Protein AF-0000000078686545 (afdb_homodimer)

Secondary structure (DSSP, 8-state):
--SEEEEEE--BTT--GGGHHHHHHHHHHSEEEEPTTS-EEETTTS--EEEEEE-GGGG-EEETTEEE-TTBPPHHHHHHHHHHHHHHHHHHHHTT---EEEPPTTS--EEEEEEES--------/--SEEEEEE--BTT--GGGHHHHHHHHHHSEEEEPTTS-EEETTTS--EEEEEE-GGGG-EEETTEEE-TTBPPHHHHHHHHHHHHHHHHHHHHTT---EEEPPTTS--EEEEEEES--------

Radius of gyration: 18.57 Å; Cα contacts (8 Å, |Δi|>4): 431; chains: 2; bounding box: 42×51×39 Å

Organism: Tetraodon nigroviridis (NCBI:txid99883)

Solvent-accessible surface area (backbone atoms only — not comparable to full-atom values): 14338 Å² total; per-residue (Å²): 131,94,59,67,47,79,42,77,44,61,60,40,61,86,68,57,77,81,51,44,62,56,52,52,52,50,62,36,50,31,40,76,39,70,44,96,88,66,48,65,27,16,40,67,76,47,64,31,34,34,36,41,33,67,25,71,42,56,43,36,41,80,54,90,45,38,70,42,57,81,51,37,37,53,72,66,58,38,45,52,50,50,51,51,45,52,51,54,48,46,58,47,22,74,76,72,37,28,51,71,45,66,57,62,75,96,50,85,39,74,44,80,43,77,38,84,21,76,84,55,68,68,84,84,133,131,93,58,68,46,78,41,77,44,60,59,41,62,85,70,57,77,80,52,44,62,56,52,51,51,49,61,37,49,31,38,76,40,70,44,96,85,66,47,64,27,16,41,68,75,48,67,30,35,35,36,40,32,67,25,68,43,56,42,36,39,80,54,90,46,38,69,43,57,80,52,36,36,53,72,68,60,38,45,52,52,50,52,52,45,53,52,54,48,45,58,48,21,74,76,72,37,28,53,70,46,70,57,61,73,97,50,86,37,75,45,80,43,78,38,87,18,78,84,52,67,69,84,84,132

Structure (mmCIF, N/CA/C/O backbone):
data_AF-0000000078686545-model_v1
#
loop_
_entity.id
_entity.type
_entity.pdbx_description
1 polymer 'D-aminoacyl-tRNA deacylase'
#
loop_
_atom_site.group_PDB
_atom_site.id
_atom_site.type_symbol
_atom_site.label_atom_id
_atom_site.label_alt_id
_atom_site.label_comp_id
_atom_site.label_asym_id
_atom_site.label_entity_id
_atom_site.label_seq_id
_atom_site.pdbx_PDB_ins_code
_atom_site.Cartn_x
_atom_site.Cartn_y
_atom_site.Cartn_z
_atom_site.occupancy
_atom_site.B_iso_or_equiv
_atom_site.auth_seq_id
_atom_site.auth_comp_id
_atom_site.auth_asym_id
_atom_site.auth_atom_id
_atom_site.pdbx_PDB_model_num
ATOM 1 N N . MET A 1 1 ? 2.516 2.662 19.734 1 49.62 1 MET A N 1
ATOM 2 C CA . MET A 1 1 ? 1.407 3.592 19.531 1 49.62 1 MET A CA 1
ATOM 3 C C . MET A 1 1 ? 0.067 2.873 19.656 1 49.62 1 MET A C 1
ATOM 5 O O . MET A 1 1 ? -0.057 1.712 19.266 1 49.62 1 MET A O 1
ATOM 9 N N . ASP A 1 2 ? -0.841 3.248 20.469 1 65.62 2 ASP A N 1
ATOM 10 C CA . ASP A 1 2 ? -2.102 2.537 20.672 1 65.62 2 ASP A CA 1
ATOM 11 C C . ASP A 1 2 ? -2.912 2.49 19.375 1 65.62 2 ASP A C 1
ATOM 13 O O . ASP A 1 2 ? -3.303 1.414 18.922 1 65.62 2 ASP A O 1
ATOM 17 N N . ARG A 1 3 ? -3.447 3.699 18.859 1 78.06 3 ARG A N 1
ATOM 18 C CA . ARG A 1 3 ? -4.211 3.785 17.625 1 78.06 3 ARG A CA 1
ATOM 19 C C . ARG A 1 3 ? -3.646 4.867 16.703 1 78.06 3 ARG A C 1
ATOM 21 O O . ARG A 1 3 ? -3.258 5.941 17.172 1 78.06 3 ARG A O 1
ATOM 28 N N . GLY A 1 4 ? -3.406 4.5 15.508 1 86.88 4 GLY A N 1
ATOM 29 C CA . GLY A 1 4 ? -2.896 5.535 14.625 1 86.88 4 GLY A CA 1
ATOM 30 C C . GLY A 1 4 ? -2.943 5.145 13.164 1 86.88 4 GLY A C 1
ATOM 31 O O . GLY A 1 4 ? -3.57 4.148 12.797 1 86.88 4 GLY A O 1
ATOM 32 N N . THR A 1 5 ? -2.521 6.043 12.352 1 89.38 5 THR A N 1
ATOM 33 C CA . THR A 1 5 ? -2.455 5.887 10.906 1 89.38 5 THR A CA 1
ATOM 34 C C . THR A 1 5 ? -1.011 5.973 10.414 1 89.38 5 THR A C 1
ATOM 36 O O . THR A 1 5 ? -0.25 6.836 10.859 1 89.38 5 THR A O 1
ATOM 39 N N . VAL A 1 6 ? -0.649 4.984 9.633 1 91.31 6 VAL A N 1
ATOM 40 C CA . VAL A 1 6 ? 0.651 5.047 8.977 1 91.31 6 VAL A CA 1
ATOM 41 C C . VAL A 1 6 ? 0.494 5.633 7.578 1 91.31 6 VAL A C 1
ATOM 43 O O . VAL A 1 6 ? -0.371 5.203 6.812 1 91.31 6 VAL A O 1
ATOM 46 N N . LEU A 1 7 ? 1.271 6.617 7.289 1 93.81 7 LEU A N 1
ATOM 47 C CA . LEU A 1 7 ? 1.313 7.254 5.977 1 93.81 7 LEU A CA 1
ATOM 48 C C . LEU A 1 7 ? 2.623 6.941 5.262 1 93.81 7 LEU A C 1
ATOM 50 O O . LEU A 1 7 ? 3.688 7.402 5.676 1 93.81 7 LEU A O 1
ATOM 54 N N . TYR A 1 8 ? 2.521 6.141 4.25 1 94.88 8 TYR A N 1
ATOM 55 C CA . TYR A 1 8 ? 3.645 5.957 3.336 1 94.88 8 TYR A CA 1
ATOM 56 C C . TYR A 1 8 ? 3.627 7.012 2.234 1 94.88 8 TYR A C 1
ATOM 58 O O . TYR A 1 8 ? 2.641 7.137 1.505 1 94.88 8 TYR A O 1
ATOM 66 N N . ILE A 1 9 ? 4.742 7.703 2.104 1 95.88 9 ILE A N 1
ATOM 67 C CA . ILE A 1 9 ? 4.727 8.82 1.168 1 95.88 9 ILE A CA 1
ATOM 68 C C . ILE A 1 9 ? 5.887 8.688 0.184 1 95.88 9 ILE A C 1
ATOM 70 O O . ILE A 1 9 ? 7 8.328 0.573 1 95.88 9 ILE A O 1
ATOM 74 N N . CYS A 1 10 ? 5.621 8.969 -1.052 1 96.56 10 CYS A N 1
ATOM 75 C CA . CYS A 1 10 ? 6.609 9.062 -2.121 1 96.56 10 CYS A CA 1
ATOM 76 C C . CYS A 1 10 ? 6.352 10.281 -2.996 1 96.56 10 CYS A C 1
ATOM 78 O O . CYS A 1 10 ? 5.234 10.484 -3.471 1 96.56 10 CYS A O 1
ATOM 80 N N . PHE A 1 11 ? 7.336 11.094 -3.184 1 97.69 11 PHE A N 1
ATOM 81 C CA . PHE A 1 11 ? 7.238 12.25 -4.074 1 97.69 11 PHE A CA 1
ATOM 82 C C . PHE A 1 11 ? 7.809 11.914 -5.449 1 97.69 11 PHE A C 1
ATOM 84 O O . PHE A 1 11 ? 8.797 11.188 -5.555 1 97.69 11 PHE A O 1
ATOM 91 N N . PHE A 1 12 ? 7.203 12.5 -6.445 1 97.75 12 PHE A N 1
ATOM 92 C CA . PHE A 1 12 ? 7.641 12.273 -7.82 1 97.75 12 PHE A CA 1
ATOM 93 C C . PHE A 1 12 ? 8.281 13.531 -8.391 1 97.75 12 PHE A C 1
ATOM 95 O O . PHE A 1 12 ? 8.117 14.625 -7.848 1 97.75 12 PHE A O 1
ATOM 102 N N . LYS A 1 13 ? 8.977 13.281 -9.461 1 97.31 13 LYS A N 1
ATOM 103 C CA . LYS A 1 13 ? 9.57 14.406 -10.18 1 97.31 13 LYS A CA 1
ATOM 104 C C . LYS A 1 13 ? 8.508 15.438 -10.547 1 97.31 13 LYS A C 1
ATOM 106 O O . LYS A 1 13 ? 7.414 15.086 -10.992 1 97.31 13 LYS A O 1
ATOM 111 N N . GLY A 1 14 ? 8.836 16.734 -10.281 1 95.81 14 GLY A N 1
ATOM 112 C CA . GLY A 1 14 ? 7.91 17.812 -10.578 1 95.81 14 GLY A CA 1
ATOM 113 C C . GLY A 1 14 ? 7.113 18.266 -9.367 1 95.81 14 GLY A C 1
ATOM 114 O O . GLY A 1 14 ? 6.496 19.328 -9.391 1 95.81 14 GLY A O 1
ATOM 115 N N . ALA A 1 15 ? 7.09 17.469 -8.336 1 96.06 15 ALA A N 1
ATOM 116 C CA . ALA A 1 15 ? 6.402 17.875 -7.117 1 96.06 15 ALA A CA 1
ATOM 117 C C . ALA A 1 15 ? 7.059 19.109 -6.504 1 96.06 15 ALA A C 1
ATOM 119 O O . ALA A 1 15 ? 8.289 19.219 -6.484 1 96.06 15 ALA A O 1
ATOM 120 N N . THR A 1 16 ? 6.254 20 -6.074 1 95 16 THR A N 1
ATOM 121 C CA . THR A 1 16 ? 6.703 21.203 -5.379 1 95 16 THR A CA 1
ATOM 122 C C . THR A 1 16 ? 5.957 21.375 -4.059 1 95 16 THR A C 1
ATOM 124 O O . THR A 1 16 ? 5.047 20.609 -3.75 1 95 16 THR A O 1
ATOM 127 N N . ASP A 1 17 ? 6.332 22.406 -3.395 1 94.81 17 ASP A N 1
ATOM 128 C CA . ASP A 1 17 ? 5.762 22.672 -2.076 1 94.81 17 ASP A CA 1
ATOM 129 C C . ASP A 1 17 ? 4.266 22.969 -2.176 1 94.81 17 ASP A C 1
ATOM 131 O O . ASP A 1 17 ? 3.535 22.828 -1.192 1 94.81 17 ASP A O 1
ATOM 135 N N . ASP A 1 18 ? 3.869 23.281 -3.307 1 95.12 18 ASP A N 1
ATOM 136 C CA . ASP A 1 18 ? 2.486 23.719 -3.479 1 95.12 18 ASP A CA 1
ATOM 137 C C . ASP A 1 18 ? 1.515 22.562 -3.264 1 95.12 18 ASP A C 1
ATOM 139 O O . ASP A 1 18 ? 0.324 22.781 -3.029 1 95.12 18 ASP A O 1
ATOM 143 N N . ILE A 1 19 ? 1.938 21.344 -3.254 1 95 19 ILE A N 1
ATOM 144 C CA . ILE A 1 19 ? 1.044 20.203 -3.137 1 95 19 ILE A CA 1
ATOM 145 C C . ILE A 1 19 ? 0.811 19.875 -1.664 1 95 19 ILE A C 1
ATOM 147 O O . ILE A 1 19 ? -0.133 19.156 -1.321 1 95 19 ILE A O 1
ATOM 151 N N . LEU A 1 20 ? 1.665 20.344 -0.801 1 96.69 20 LEU A N 1
ATOM 152 C CA . LEU A 1 20 ? 1.727 19.891 0.584 1 96.69 20 LEU A CA 1
ATOM 153 C C . LEU A 1 20 ? 0.46 20.281 1.34 1 96.69 20 LEU A C 1
ATOM 155 O O . LEU A 1 20 ? -0.116 19.453 2.057 1 96.69 20 LEU A O 1
ATOM 159 N N . PRO A 1 21 ? -0.018 21.547 1.166 1 94.5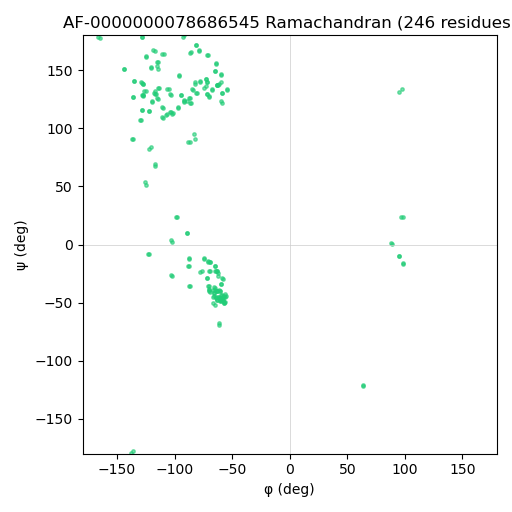 21 PRO A N 1
ATOM 160 C CA . PRO A 1 21 ? -1.243 21.906 1.888 1 94.5 21 PRO A CA 1
ATOM 161 C C . PRO A 1 21 ? -2.434 21.031 1.491 1 94.5 21 PRO A C 1
ATOM 163 O O . PRO A 1 21 ? -3.215 20.625 2.352 1 94.5 21 PRO A O 1
ATOM 166 N N . LYS A 1 22 ? -2.516 20.766 0.241 1 94.06 22 LYS A N 1
ATOM 167 C CA . LYS A 1 22 ? -3.6 19.906 -0.23 1 94.06 22 LYS A CA 1
ATOM 168 C C . LYS A 1 22 ? -3.475 18.5 0.343 1 94.06 22 LYS A C 1
ATOM 170 O O . LYS A 1 22 ? -4.465 17.906 0.771 1 94.06 22 LYS A O 1
ATOM 175 N N . MET A 1 23 ? -2.318 17.969 0.31 1 94.69 23 MET A N 1
ATOM 176 C CA . MET A 1 23 ? -2.068 16.641 0.883 1 94.69 23 MET A CA 1
ATOM 177 C C . MET A 1 23 ? -2.463 16.609 2.355 1 94.69 23 MET A C 1
ATOM 179 O O . MET A 1 23 ? -3.176 15.703 2.789 1 94.69 23 MET A O 1
ATOM 183 N N . ALA A 1 24 ? -1.978 17.578 3.076 1 92.38 24 ALA A N 1
ATOM 184 C CA . ALA A 1 24 ? -2.24 17.656 4.512 1 92.38 24 ALA A CA 1
ATOM 185 C C . ALA A 1 24 ? -3.736 17.766 4.789 1 92.38 24 ALA A C 1
ATOM 187 O O . ALA A 1 24 ? -4.266 17.047 5.648 1 92.38 24 ALA A O 1
ATOM 188 N N . SER A 1 25 ? -4.344 18.672 4.062 1 91.44 25 SER A N 1
ATOM 189 C CA . SER A 1 25 ? -5.773 18.891 4.254 1 91.44 25 SER A CA 1
ATOM 190 C C . SER A 1 25 ? -6.57 17.625 3.957 1 91.44 25 SER A C 1
ATOM 192 O O . SER A 1 25 ? -7.453 17.25 4.73 1 91.44 25 SER A O 1
ATOM 194 N N . THR A 1 26 ? -6.266 16.969 2.875 1 92 26 THR A N 1
ATOM 195 C CA . THR A 1 26 ? -6.965 15.75 2.49 1 92 26 THR A CA 1
ATOM 196 C C . THR A 1 26 ? -6.801 14.68 3.561 1 92 26 THR A C 1
ATOM 198 O O . THR A 1 26 ? -7.781 14.07 3.994 1 92 26 THR A O 1
ATOM 201 N N . LEU A 1 27 ? -5.664 14.461 4.023 1 89.19 27 LEU A N 1
ATOM 202 C CA . LEU A 1 27 ? -5.355 13.406 4.988 1 89.19 27 LEU A CA 1
ATOM 203 C C . LEU A 1 27 ? -6.031 13.68 6.328 1 89.19 27 LEU A C 1
ATOM 205 O O . LEU A 1 27 ? -6.461 12.75 7.016 1 89.19 27 LEU A O 1
ATOM 209 N N . LEU A 1 28 ? -6.109 14.922 6.703 1 88.19 28 LEU A N 1
ATOM 210 C CA . LEU A 1 28 ? -6.691 15.312 7.98 1 88.19 28 LEU A CA 1
ATOM 211 C C . LEU A 1 28 ? -8.203 15.141 7.965 1 88.19 28 LEU A C 1
ATOM 213 O O . LEU A 1 28 ? -8.812 14.828 8.992 1 88.19 28 LEU A O 1
ATOM 217 N N . ASN A 1 29 ? -8.766 15.273 6.777 1 90.75 29 ASN A N 1
ATOM 218 C CA . ASN A 1 29 ? -10.219 15.391 6.723 1 90.75 29 ASN A CA 1
ATOM 219 C C . ASN A 1 29 ? -10.867 14.086 6.27 1 90.75 29 ASN A C 1
ATOM 221 O O . ASN A 1 29 ? -12.047 13.852 6.547 1 90.75 29 ASN A O 1
ATOM 225 N N . LEU A 1 30 ? -10.203 13.32 5.566 1 92.75 30 LEU A N 1
ATOM 226 C CA . LEU A 1 30 ? -10.781 12.078 5.074 1 92.75 30 LEU A CA 1
ATOM 227 C C . LEU A 1 30 ? -11.148 11.156 6.227 1 92.75 30 LEU A C 1
ATOM 229 O O . LEU A 1 30 ? -10.383 11.016 7.188 1 92.75 30 LEU A O 1
ATOM 233 N N . ARG A 1 31 ? -12.25 10.555 6.156 1 91.62 31 ARG A N 1
ATOM 234 C CA . ARG A 1 31 ? -12.727 9.664 7.207 1 91.62 31 ARG A CA 1
ATOM 235 C C . ARG A 1 31 ? -12.227 8.242 6.984 1 91.62 31 ARG A C 1
ATOM 237 O O . ARG A 1 31 ? -12.93 7.414 6.398 1 91.62 31 ARG A O 1
ATOM 244 N N . LEU A 1 32 ? -11.055 8.008 7.523 1 90.06 32 LEU A N 1
ATOM 245 C CA . LEU A 1 32 ? -10.422 6.703 7.332 1 90.06 32 LEU A CA 1
ATOM 246 C C . LEU A 1 32 ? -10.125 6.039 8.672 1 90.06 32 LEU A C 1
ATOM 248 O O . LEU A 1 32 ? -9.734 4.871 8.719 1 90.06 32 LEU A O 1
ATOM 252 N N . CYS A 1 33 ? -10.305 6.742 9.734 1 86.38 33 CYS A N 1
ATOM 253 C CA . CYS A 1 33 ? -10.008 6.207 11.062 1 86.38 33 CYS A CA 1
ATOM 254 C C . CYS A 1 33 ? -11.242 5.559 11.68 1 86.38 33 CYS A C 1
ATOM 256 O O . CYS A 1 33 ? -12.289 6.191 11.789 1 86.38 33 CYS A O 1
ATOM 258 N N . GLU A 1 34 ? -11.039 4.32 12.039 1 82.62 34 GLU A N 1
ATOM 259 C CA . GLU A 1 34 ? -12.172 3.637 12.664 1 82.62 34 GLU A CA 1
ATOM 260 C C . GLU A 1 34 ? -12.211 3.896 14.164 1 82.62 34 GLU A C 1
ATOM 262 O O . GLU A 1 34 ? -11.25 3.598 14.875 1 82.62 34 GLU A O 1
ATOM 267 N N . ALA A 1 35 ? -13.344 4.453 14.594 1 80.19 35 ALA A N 1
ATOM 268 C CA . ALA A 1 35 ? -13.578 4.641 16.031 1 80.19 35 ALA A CA 1
ATOM 269 C C . ALA A 1 35 ? -14.016 3.336 16.688 1 80.19 35 ALA A C 1
ATOM 271 O O . ALA A 1 35 ? -14.258 2.338 16 1 80.19 35 ALA A O 1
ATOM 272 N N . ASP A 1 36 ? -14.008 3.283 17.984 1 79.56 36 ASP A N 1
ATOM 273 C CA . ASP A 1 36 ? -14.445 2.104 18.719 1 79.56 36 ASP A CA 1
ATOM 274 C C . ASP A 1 36 ? -15.891 1.743 18.375 1 79.56 36 ASP A C 1
ATOM 276 O O . ASP A 1 36 ? -16.266 0.572 18.438 1 79.56 36 ASP A O 1
ATOM 280 N N . SER A 1 37 ? -16.641 2.721 18.047 1 81.56 37 SER A N 1
ATOM 281 C CA . SER A 1 37 ? -18.047 2.518 17.688 1 81.56 37 SER A CA 1
ATOM 282 C C . SER A 1 37 ? -18.172 1.825 16.328 1 81.56 37 SER A C 1
ATOM 284 O O . SER A 1 37 ? -19.25 1.35 15.969 1 81.56 37 SER A O 1
ATOM 286 N N . GLY A 1 38 ? -17.062 1.791 15.562 1 78.94 38 GLY A N 1
ATOM 287 C CA . GLY A 1 38 ? -17.109 1.257 14.211 1 78.94 38 GLY A CA 1
ATOM 288 C C . GLY A 1 38 ? -17.312 2.326 13.156 1 78.94 38 GLY A C 1
ATOM 289 O O . GLY A 1 38 ? -17.141 2.066 11.961 1 78.94 38 GLY A O 1
ATOM 290 N N . LYS A 1 39 ? -17.609 3.51 13.695 1 86.88 39 LYS A N 1
ATOM 291 C CA . LYS A 1 39 ? -17.781 4.621 12.766 1 86.88 39 LYS A CA 1
ATOM 292 C C . LYS A 1 39 ? -16.438 5.152 12.281 1 86.88 39 LYS A C 1
ATOM 294 O O . LYS A 1 39 ? -15.484 5.246 13.055 1 86.88 39 LYS A O 1
ATOM 299 N N . LEU A 1 40 ? -16.469 5.473 10.977 1 89.38 40 LEU A N 1
ATOM 300 C CA . LEU A 1 40 ? -15.242 6.062 10.43 1 89.38 40 LEU A CA 1
ATOM 301 C C . LEU A 1 40 ? -15.172 7.551 10.742 1 89.38 40 LEU A C 1
ATOM 303 O O . LEU A 1 40 ? -16.172 8.266 10.617 1 89.38 40 LEU A O 1
ATOM 307 N N . SER A 1 41 ? -14.016 7.934 11.273 1 89.62 41 SER A N 1
ATOM 308 C CA . SER A 1 41 ? -13.734 9.328 11.586 1 89.62 41 SER A CA 1
ATOM 309 C C . SER A 1 41 ? -12.445 9.797 10.914 1 89.62 41 SER A C 1
ATOM 311 O O . SER A 1 41 ? -11.656 8.984 10.438 1 89.62 41 SER A O 1
ATOM 313 N N . SER A 1 42 ? -12.375 11.117 10.859 1 89.12 42 SER A N 1
ATOM 314 C CA . SER A 1 42 ? -11.133 11.688 10.344 1 89.12 42 SER A CA 1
ATOM 315 C C . SER A 1 42 ? -10.094 11.836 11.445 1 89.12 42 SER A C 1
ATOM 317 O O . SER A 1 42 ? -10.414 11.68 12.625 1 89.12 42 SER A O 1
ATOM 319 N N . LEU A 1 43 ? -8.922 12.047 10.984 1 87.12 43 LEU A N 1
ATOM 320 C CA . LEU A 1 43 ? -7.859 12.281 11.953 1 87.12 43 LEU A CA 1
ATOM 321 C C . LEU A 1 43 ? -8.141 13.531 12.773 1 87.12 43 LEU A C 1
ATOM 323 O O . LEU A 1 43 ? -7.676 13.648 13.914 1 87.12 43 LEU A O 1
ATOM 327 N N . LEU A 1 44 ? -8.867 14.445 12.227 1 83.88 44 LEU A N 1
ATOM 328 C CA . LEU A 1 44 ? -9.258 15.656 12.938 1 83.88 44 LEU A CA 1
ATOM 329 C C . LEU A 1 44 ? -10.266 15.336 14.039 1 83.88 44 LEU A C 1
ATOM 331 O O . LEU A 1 44 ? -10.25 15.969 15.094 1 83.88 44 LEU A O 1
ATOM 335 N N . GLU A 1 45 ? -11.133 14.422 13.836 1 84 45 GLU A N 1
ATOM 336 C CA . GLU A 1 45 ? -12.227 14.078 14.742 1 84 45 GLU A CA 1
ATOM 337 C C . GLU A 1 45 ? -11.781 13.062 15.789 1 84 45 GLU A C 1
ATOM 339 O O . GLU A 1 45 ? -12.344 13 16.875 1 84 45 GLU A O 1
ATOM 344 N N . LEU A 1 46 ? -10.984 12.188 15.484 1 78.06 46 LEU A N 1
ATOM 345 C CA . LEU A 1 46 ? -10.43 11.148 16.344 1 78.06 46 LEU A CA 1
ATOM 346 C C . LEU A 1 46 ? -8.906 11.219 16.375 1 78.06 46 LEU A C 1
ATOM 348 O O . LEU A 1 46 ? -8.234 10.5 15.633 1 78.06 46 LEU A O 1
ATOM 352 N N . PRO A 1 47 ? -8.555 12.133 17.234 1 69.06 47 PRO A N 1
ATOM 353 C CA . PRO A 1 47 ? -7.102 12.32 17.219 1 69.06 47 PRO A CA 1
ATOM 354 C C . PRO A 1 47 ? -6.34 11.047 17.578 1 69.06 47 PRO A C 1
ATOM 356 O O . PRO A 1 47 ? -6.773 10.297 18.453 1 69.06 47 PRO A O 1
ATOM 359 N N . GLY A 1 48 ? -5.5 10.648 16.734 1 78.12 48 GLY A N 1
ATOM 360 C CA . GLY A 1 48 ? -4.555 9.555 16.891 1 78.12 48 GLY A CA 1
ATOM 361 C C . GLY A 1 48 ? -3.164 9.891 16.391 1 78.12 48 GLY A C 1
ATOM 362 O O . GLY A 1 48 ? -2.865 11.055 16.094 1 78.12 48 GLY A O 1
ATOM 363 N N . SER A 1 49 ? -2.334 8.914 16.484 1 87.38 49 SER A N 1
ATOM 364 C CA . SER A 1 49 ? -0.965 9.133 16.031 1 87.38 49 SER A CA 1
ATOM 365 C C . SER A 1 49 ? -0.853 8.961 14.516 1 87.38 49 SER A C 1
ATOM 367 O O . SER A 1 49 ? -1.584 8.164 13.922 1 87.38 49 SER A O 1
ATOM 369 N N . LEU A 1 50 ? -0.123 9.828 13.984 1 90.81 50 LEU A N 1
ATOM 370 C CA . LEU A 1 50 ? 0.243 9.742 12.578 1 90.81 50 LEU A CA 1
ATOM 371 C C . LEU A 1 50 ? 1.724 9.414 12.414 1 90.81 50 LEU A C 1
ATOM 373 O O . LEU A 1 50 ? 2.582 10.125 12.945 1 90.81 50 LEU A O 1
ATOM 377 N N . LEU A 1 51 ? 1.95 8.312 11.828 1 91.69 51 LEU A N 1
ATOM 378 C CA . LEU A 1 51 ? 3.322 7.945 11.5 1 91.69 51 LEU A CA 1
ATOM 379 C C . LEU A 1 51 ? 3.602 8.156 10.016 1 91.69 51 LEU A C 1
ATOM 381 O O . LEU A 1 51 ? 2.998 7.492 9.164 1 91.69 51 LEU A O 1
ATOM 385 N N . ILE A 1 52 ? 4.473 9.086 9.711 1 93.81 52 ILE A N 1
ATOM 386 C CA . ILE A 1 52 ? 4.836 9.398 8.336 1 93.81 52 ILE A CA 1
ATOM 387 C C . ILE A 1 52 ? 6.125 8.664 7.965 1 93.81 52 ILE A C 1
ATOM 389 O O . ILE A 1 52 ? 7.18 8.922 8.547 1 93.81 52 ILE A O 1
ATOM 393 N N . VAL A 1 53 ? 6.043 7.824 7.027 1 93.62 53 VAL A N 1
ATOM 394 C CA . VAL A 1 53 ? 7.176 6.992 6.633 1 93.62 53 VAL A CA 1
ATOM 395 C C . VAL A 1 53 ? 7.504 7.223 5.16 1 93.62 53 VAL A C 1
ATOM 397 O O . VAL A 1 53 ? 6.703 6.891 4.281 1 93.62 53 VAL A O 1
ATOM 400 N N . PRO A 1 54 ? 8.695 7.785 4.863 1 94.12 54 PRO A N 1
ATOM 401 C CA . PRO A 1 54 ? 9.102 7.848 3.457 1 94.12 54 PRO A CA 1
ATOM 402 C C . PRO A 1 54 ? 9.188 6.469 2.807 1 94.12 54 PRO A C 1
ATOM 404 O O . PRO A 1 54 ? 9.773 5.547 3.379 1 94.12 54 PRO A O 1
ATOM 407 N N . GLN A 1 55 ? 8.57 6.379 1.667 1 93.69 55 GLN A N 1
ATOM 408 C CA . GLN A 1 55 ? 8.547 5.117 0.931 1 93.69 55 GLN A CA 1
ATOM 409 C C . GLN A 1 55 ? 8.797 5.344 -0.557 1 93.69 55 GLN A C 1
ATOM 411 O O . GLN A 1 55 ? 7.852 5.422 -1.347 1 93.69 55 GLN A O 1
ATOM 416 N N . ALA A 1 56 ? 10.023 5.289 -0.929 1 93.69 56 ALA A N 1
ATOM 417 C CA . ALA A 1 56 ? 10.43 5.586 -2.301 1 93.69 56 ALA A CA 1
ATOM 418 C C . ALA A 1 56 ? 9.953 4.5 -3.262 1 93.69 56 ALA A C 1
ATOM 420 O O . ALA A 1 56 ? 9.695 4.773 -4.438 1 93.69 56 ALA A O 1
ATOM 421 N N . THR A 1 57 ? 9.719 3.328 -2.713 1 93.81 57 THR A N 1
ATOM 422 C CA . THR A 1 57 ? 9.406 2.195 -3.578 1 93.81 57 THR A CA 1
ATOM 423 C C . THR A 1 57 ? 7.988 2.311 -4.125 1 93.81 57 THR A C 1
ATOM 425 O O . THR A 1 57 ? 7.621 1.6 -5.062 1 93.81 57 THR A O 1
ATOM 428 N N . LEU A 1 58 ? 7.148 3.205 -3.609 1 95.44 58 LEU A N 1
ATOM 429 C CA . LEU A 1 58 ? 5.816 3.453 -4.145 1 95.44 58 LEU A CA 1
ATOM 430 C C . LEU A 1 58 ? 5.895 3.986 -5.574 1 95.44 58 LEU A C 1
ATOM 432 O O . LEU A 1 58 ? 4.918 3.904 -6.324 1 95.44 58 LEU A O 1
ATOM 436 N N . GLY A 1 59 ? 7.02 4.57 -5.934 1 95.44 59 GLY A N 1
ATOM 437 C CA . GLY A 1 59 ? 7.215 5.07 -7.285 1 95.44 59 GLY A CA 1
ATOM 438 C C . GLY A 1 59 ? 7.797 4.035 -8.227 1 95.44 59 GLY A C 1
ATOM 439 O O . GLY A 1 59 ? 8.156 4.355 -9.367 1 95.44 59 GLY A O 1
ATOM 440 N N . GLY A 1 60 ? 7.875 2.844 -7.828 1 95.06 60 GLY A N 1
ATOM 441 C CA . GLY A 1 60 ? 8.516 1.794 -8.602 1 95.06 60 GLY A CA 1
ATOM 442 C C . GLY A 1 60 ? 7.711 1.362 -9.812 1 95.06 60 GLY A C 1
ATOM 443 O O . GLY A 1 60 ? 6.484 1.28 -9.742 1 95.06 60 GLY A O 1
ATOM 444 N N . GLU A 1 61 ? 8.453 1.081 -10.859 1 94.56 61 GLU A N 1
ATOM 445 C CA . GLU A 1 61 ? 7.879 0.528 -12.086 1 94.56 61 GLU A CA 1
ATOM 446 C C . GLU A 1 61 ? 8.617 -0.736 -12.516 1 94.56 61 GLU A C 1
ATOM 448 O O . GLU A 1 61 ? 9.844 -0.735 -12.641 1 94.56 61 GLU A O 1
ATOM 453 N N . ALA A 1 62 ? 7.82 -1.74 -12.734 1 93.06 62 ALA A N 1
ATOM 454 C CA . ALA A 1 62 ? 8.422 -2.994 -13.18 1 93.06 62 ALA A CA 1
ATOM 455 C C . ALA A 1 62 ? 8.945 -2.875 -14.609 1 93.06 62 ALA A C 1
ATOM 457 O O . ALA A 1 62 ? 8.234 -2.414 -15.5 1 93.06 62 ALA A O 1
ATOM 458 N N . ARG A 1 63 ? 10.156 -3.205 -14.828 1 91.88 63 ARG A N 1
ATOM 459 C CA . ARG A 1 63 ? 10.82 -3.354 -16.125 1 91.88 63 ARG A CA 1
ATOM 460 C C . ARG A 1 63 ? 11.539 -4.691 -16.219 1 91.88 63 ARG A C 1
ATOM 462 O O . ARG A 1 63 ? 12.625 -4.863 -15.648 1 91.88 63 ARG A O 1
ATOM 469 N N . GLY A 1 64 ? 10.867 -5.602 -17.094 1 91.06 64 GLY A N 1
ATOM 470 C CA . GLY A 1 64 ? 11.375 -6.961 -17.047 1 91.06 64 GLY A CA 1
ATOM 471 C C . GLY A 1 64 ? 11.195 -7.621 -15.688 1 91.06 64 GLY A C 1
ATOM 472 O O . GLY A 1 64 ? 10.078 -7.699 -15.172 1 91.06 64 GLY A O 1
ATOM 473 N N . ARG A 1 65 ? 12.336 -8.055 -15.07 1 92.5 65 ARG A N 1
ATOM 474 C CA . ARG A 1 65 ? 12.266 -8.727 -13.781 1 92.5 65 ARG A CA 1
ATOM 475 C C . ARG A 1 65 ? 12.664 -7.789 -12.648 1 92.5 65 ARG A C 1
ATOM 477 O O . ARG A 1 65 ? 12.703 -8.195 -11.484 1 92.5 65 ARG A O 1
ATOM 484 N N . ALA A 1 66 ? 12.938 -6.625 -13.023 1 93.38 66 ALA A N 1
ATOM 485 C CA . ALA A 1 66 ? 13.391 -5.656 -12.031 1 93.38 66 ALA A CA 1
ATOM 486 C C . ALA A 1 66 ? 12.414 -4.488 -11.922 1 93.38 66 ALA A C 1
ATOM 488 O O . ALA A 1 66 ? 11.492 -4.355 -12.734 1 93.38 66 ALA A O 1
ATOM 489 N N . VAL A 1 67 ? 12.625 -3.729 -10.859 1 93.62 67 VAL A N 1
ATOM 490 C CA . VAL A 1 67 ? 11.852 -2.508 -10.664 1 93.62 67 VAL A CA 1
ATOM 491 C C . VAL A 1 67 ? 12.766 -1.291 -10.773 1 93.62 67 VAL A C 1
ATOM 493 O O . VAL A 1 67 ? 13.883 -1.293 -10.242 1 93.62 67 VAL A O 1
ATOM 496 N N . GLN A 1 68 ? 12.234 -0.287 -11.539 1 95.62 68 GLN A N 1
ATOM 497 C CA . GLN A 1 68 ? 12.953 0.975 -11.664 1 95.62 68 GLN A CA 1
ATOM 498 C C . GLN A 1 68 ? 12.172 2.123 -11.039 1 95.62 68 GLN A C 1
ATOM 500 O O . GLN A 1 68 ? 10.945 2.051 -10.906 1 95.62 68 GLN A O 1
ATOM 505 N N . TYR A 1 69 ? 12.891 3.18 -10.664 1 95.5 69 TYR A N 1
ATOM 506 C CA . TYR A 1 69 ? 12.305 4.285 -9.914 1 95.5 69 TYR A CA 1
ATOM 507 C C . TYR A 1 69 ? 12.547 5.613 -10.617 1 95.5 69 TYR A C 1
ATOM 509 O O . TYR A 1 69 ? 12.906 6.605 -9.984 1 95.5 69 TYR A O 1
ATOM 517 N N . HIS A 1 70 ? 12.188 5.66 -11.812 1 95.62 70 HIS A N 1
ATOM 518 C CA . HIS A 1 70 ? 12.539 6.801 -12.656 1 95.62 70 HIS A CA 1
ATOM 519 C C . HIS A 1 70 ? 11.633 7.996 -12.359 1 95.62 70 HIS A C 1
ATOM 521 O O . HIS A 1 70 ? 11.992 9.141 -12.656 1 95.62 70 HIS A O 1
ATOM 527 N N . THR A 1 71 ? 10.539 7.797 -11.867 1 96 71 THR A N 1
ATOM 528 C CA . THR A 1 71 ? 9.602 8.891 -11.656 1 96 71 THR A CA 1
ATOM 529 C C . THR A 1 71 ? 9.836 9.555 -10.305 1 96 71 THR A C 1
ATOM 531 O O . THR A 1 71 ? 9.305 10.633 -10.039 1 96 71 THR A O 1
ATOM 534 N N . ASP A 1 72 ? 10.594 8.945 -9.516 1 96.75 72 ASP A N 1
ATOM 535 C CA . ASP A 1 72 ? 10.852 9.477 -8.18 1 96.75 72 ASP A CA 1
ATOM 536 C C . ASP A 1 72 ? 11.602 10.797 -8.242 1 96.75 72 ASP A C 1
ATOM 538 O O . ASP A 1 72 ? 12.453 10.992 -9.117 1 96.75 72 ASP A O 1
ATOM 542 N N . ILE A 1 73 ? 11.375 11.594 -7.34 1 97.19 73 ILE A N 1
ATOM 543 C CA . ILE A 1 73 ? 12.109 12.844 -7.168 1 97.19 73 ILE A CA 1
ATOM 544 C C . ILE A 1 73 ? 13.523 12.555 -6.688 1 97.19 73 ILE A C 1
ATOM 546 O O . ILE A 1 73 ? 13.828 11.438 -6.258 1 97.19 73 ILE A O 1
ATOM 550 N N . SER A 1 74 ? 14.398 13.578 -6.828 1 96.62 74 SER A N 1
ATOM 551 C CA . SER A 1 74 ? 15.758 13.406 -6.332 1 96.62 74 SER A CA 1
ATOM 552 C C . SER A 1 74 ? 15.773 13.227 -4.816 1 96.62 74 SER A C 1
ATOM 554 O O . SER A 1 74 ? 14.844 13.656 -4.125 1 96.62 74 SER A O 1
ATOM 556 N N . LYS A 1 75 ? 16.844 12.57 -4.328 1 94.62 75 LYS A N 1
ATOM 557 C CA . LYS A 1 75 ? 16.984 12.367 -2.889 1 94.62 75 LYS A CA 1
ATOM 558 C C . LYS A 1 75 ? 16.938 13.695 -2.137 1 94.62 75 LYS A C 1
ATOM 560 O O . LYS A 1 75 ? 16.266 13.805 -1.101 1 94.62 75 LYS A O 1
ATOM 565 N N . GLU A 1 76 ? 17.594 14.68 -2.66 1 96.12 76 GLU A N 1
ATOM 566 C CA . GLU A 1 76 ? 17.672 15.984 -2.018 1 96.12 76 GLU A CA 1
ATOM 567 C C . GLU A 1 76 ? 16.312 16.672 -1.981 1 96.12 76 GLU A C 1
ATOM 569 O O . GLU A 1 76 ? 15.859 17.094 -0.921 1 96.12 76 GLU A O 1
ATOM 574 N N . ASP A 1 77 ? 15.656 16.734 -3.131 1 97.06 77 ASP A N 1
ATOM 575 C CA . ASP A 1 77 ? 14.352 17.391 -3.207 1 97.06 77 ASP A CA 1
ATOM 576 C C . ASP A 1 77 ? 13.305 16.609 -2.41 1 97.06 77 ASP A C 1
ATOM 578 O O . ASP A 1 77 ? 12.422 17.203 -1.786 1 97.06 77 ASP A O 1
ATOM 582 N N . GLY A 1 78 ? 13.391 15.305 -2.488 1 96.56 78 GLY A N 1
ATOM 583 C CA . GLY A 1 78 ? 12.492 14.477 -1.704 1 96.56 78 GLY A CA 1
ATOM 584 C C . GLY A 1 78 ? 12.617 14.703 -0.21 1 96.56 78 GLY A C 1
ATOM 585 O O . GLY A 1 78 ? 11.617 14.789 0.498 1 96.56 78 GLY A O 1
ATOM 586 N N . LEU A 1 79 ? 13.844 14.734 0.23 1 96.44 79 LEU A N 1
ATOM 587 C CA . LEU A 1 79 ? 14.094 15.008 1.641 1 96.44 79 LEU A CA 1
ATOM 588 C C . LEU A 1 79 ? 13.516 16.375 2.035 1 96.44 79 LEU A C 1
ATOM 590 O O . LEU A 1 79 ? 12.891 16.5 3.09 1 96.44 79 LEU A O 1
ATOM 594 N N . ARG A 1 80 ? 13.781 17.359 1.204 1 97.31 80 ARG A N 1
ATOM 595 C CA . ARG A 1 80 ? 13.266 18.688 1.467 1 97.31 80 ARG A CA 1
ATOM 596 C C . ARG A 1 80 ? 11.75 18.672 1.588 1 97.31 80 ARG A C 1
ATOM 598 O O . ARG A 1 80 ? 11.188 19.219 2.541 1 97.31 80 ARG A O 1
ATOM 605 N N . LEU A 1 81 ? 11.062 18.062 0.645 1 97.62 81 LEU A N 1
ATOM 606 C CA . LEU A 1 81 ? 9.602 18.016 0.645 1 97.62 81 LEU A CA 1
ATOM 607 C C . LEU A 1 81 ? 9.086 17.203 1.824 1 97.62 81 LEU A C 1
ATOM 609 O O . LEU A 1 81 ? 8.086 17.578 2.451 1 97.62 81 LEU A O 1
ATOM 613 N N . HIS A 1 82 ? 9.719 16.109 2.086 1 97 82 HIS A N 1
ATOM 614 C CA . HIS A 1 82 ? 9.336 15.289 3.225 1 97 82 HIS A CA 1
ATOM 615 C C . HIS A 1 82 ? 9.43 16.062 4.531 1 97 82 HIS A C 1
ATOM 617 O O . HIS A 1 82 ? 8.5 16.047 5.34 1 97 82 HIS A O 1
ATOM 623 N N . SER A 1 83 ? 10.508 16.75 4.699 1 96.88 83 SER A N 1
ATOM 624 C CA . SER A 1 83 ? 10.711 17.547 5.898 1 96.88 83 SER A CA 1
ATOM 625 C C . SER A 1 83 ? 9.656 18.656 6.012 1 96.88 83 SER A C 1
ATOM 627 O O . SER A 1 83 ? 9.133 18.906 7.098 1 96.88 83 SER A O 1
ATOM 629 N N . ALA A 1 84 ? 9.445 19.312 4.887 1 97.25 84 ALA A N 1
ATOM 630 C CA . ALA A 1 84 ? 8.43 20.359 4.867 1 97.25 84 ALA A CA 1
ATOM 631 C C . ALA A 1 84 ? 7.059 19.812 5.238 1 97.25 84 ALA A C 1
ATOM 633 O O . ALA A 1 84 ? 6.309 20.453 5.984 1 97.25 84 ALA A O 1
ATOM 634 N N . PHE A 1 85 ? 6.723 18.688 4.715 1 96.81 85 PHE A N 1
ATOM 635 C CA . PHE A 1 85 ? 5.438 18.062 5.004 1 96.81 85 PHE A CA 1
ATOM 636 C C . PHE A 1 85 ? 5.332 17.703 6.477 1 96.81 85 PHE A C 1
ATOM 638 O O . PHE A 1 85 ? 4.312 17.953 7.117 1 96.81 85 PHE A O 1
ATOM 645 N N . VAL A 1 86 ? 6.352 17.062 7.035 1 95.06 86 VAL A N 1
ATOM 646 C CA . VAL A 1 86 ? 6.379 16.672 8.445 1 95.06 86 VAL A CA 1
ATOM 647 C C . VAL A 1 86 ? 6.215 17.922 9.32 1 95.06 86 VAL A C 1
ATOM 649 O O . VAL A 1 86 ? 5.422 17.922 10.266 1 95.06 86 VAL A O 1
ATOM 652 N N . SER A 1 87 ? 6.977 18.969 9.008 1 94.88 87 SER A N 1
ATOM 653 C CA . SER A 1 87 ? 6.891 20.219 9.766 1 94.88 87 SER A CA 1
ATOM 654 C C . SER A 1 87 ? 5.473 20.781 9.734 1 94.88 87 SER A C 1
ATOM 656 O O . SER A 1 87 ? 4.961 21.234 10.758 1 94.88 87 SER A O 1
ATOM 658 N N . LEU A 1 88 ? 4.914 20.766 8.555 1 93.19 88 LEU A N 1
ATOM 659 C CA . LEU A 1 88 ? 3.545 21.234 8.391 1 93.19 88 LEU A CA 1
ATOM 660 C C . LEU A 1 88 ? 2.59 20.469 9.289 1 93.19 88 LEU A C 1
ATOM 662 O O . LEU A 1 88 ? 1.75 21.062 9.969 1 93.19 88 LEU A O 1
ATOM 666 N N . ARG A 1 89 ? 2.736 19.172 9.344 1 91.06 89 ARG A N 1
ATOM 667 C CA . ARG A 1 89 ? 1.862 18.328 10.148 1 91.06 89 ARG A CA 1
ATOM 668 C C . ARG A 1 89 ? 2.117 18.531 11.641 1 91.06 89 ARG A C 1
ATOM 670 O O . ARG A 1 89 ? 1.186 18.484 12.445 1 91.06 89 ARG A O 1
ATOM 677 N N . GLU A 1 90 ? 3.301 18.672 12.023 1 90.69 90 GLU A N 1
ATOM 678 C CA . GLU A 1 90 ? 3.641 18.922 13.422 1 90.69 90 GLU A CA 1
ATOM 679 C C . GLU A 1 90 ? 3.033 20.234 13.922 1 90.69 90 GLU A C 1
ATOM 681 O O . GLU A 1 90 ? 2.572 20.312 15.062 1 90.69 90 GLU A O 1
ATOM 686 N N . GLN A 1 91 ? 3.047 21.203 13.109 1 88.25 91 GLN A N 1
ATOM 687 C CA . GLN A 1 91 ? 2.443 22.484 13.469 1 88.25 91 GLN A CA 1
ATOM 688 C C . GLN A 1 91 ? 0.941 22.328 13.695 1 88.25 91 GLN A C 1
ATOM 690 O O . GLN A 1 91 ? 0.392 22.922 14.633 1 88.25 91 GLN A O 1
ATOM 695 N N . GLU A 1 92 ? 0.362 21.547 12.875 1 82.88 92 GLU A N 1
ATOM 696 C CA . GLU A 1 92 ? -1.07 21.312 13.023 1 82.88 92 GLU A CA 1
ATOM 697 C C . GLU A 1 92 ? -1.366 20.5 14.281 1 82.88 92 GLU A C 1
ATOM 699 O O . GLU A 1 92 ? -2.381 20.719 14.945 1 82.88 92 GLU A O 1
ATOM 704 N N . ALA A 1 93 ? -0.54 19.5 14.555 1 81.62 93 ALA A N 1
ATOM 705 C CA . ALA A 1 93 ? -0.707 18.672 15.742 1 81.62 93 ALA A CA 1
ATOM 706 C C . ALA A 1 93 ? -0.637 19.516 17.016 1 81.62 93 ALA A C 1
ATOM 708 O O . ALA A 1 93 ? -1.354 19.25 17.984 1 81.62 93 ALA A O 1
ATOM 709 N N . ALA A 1 94 ? 0.147 20.516 17.016 1 77.25 94 ALA A N 1
ATOM 710 C CA . ALA A 1 94 ? 0.299 21.422 18.156 1 77.25 94 ALA A CA 1
ATOM 711 C C . ALA A 1 94 ? -0.995 22.172 18.438 1 77.25 94 ALA A C 1
ATOM 713 O O . ALA A 1 94 ? -1.24 22.594 19.562 1 77.25 94 ALA A O 1
ATOM 714 N N . LYS A 1 95 ? -1.866 22.312 17.484 1 78.62 95 LYS A N 1
ATOM 715 C CA . LYS A 1 95 ? -3.143 23.016 17.594 1 78.62 95 LYS A CA 1
ATOM 716 C C . LYS A 1 95 ? -4.289 22.031 17.828 1 78.62 95 LYS A C 1
ATOM 718 O O . LYS A 1 95 ? -5.402 22.25 17.344 1 78.62 95 LYS A O 1
ATOM 723 N N . ALA A 1 96 ? -3.844 20.797 18.422 1 71.19 96 ALA A N 1
ATOM 724 C CA . ALA A 1 96 ? -4.836 19.812 18.844 1 71.19 96 ALA A CA 1
ATOM 725 C C . ALA A 1 96 ? -5.039 18.75 17.766 1 71.19 96 ALA A C 1
ATOM 727 O O . ALA A 1 96 ? -6.117 18.156 17.656 1 71.19 96 ALA A O 1
ATOM 728 N N . GLY A 1 97 ? -4.113 18.594 17 1 73.38 97 GLY A N 1
ATOM 729 C CA . GLY A 1 97 ? -4.156 17.5 16.031 1 73.38 97 GLY A CA 1
ATOM 730 C C . GLY A 1 97 ? -3.51 16.234 16.531 1 73.38 97 GLY A C 1
ATOM 731 O O . GLY A 1 97 ? -3.158 16.125 17.703 1 73.38 97 GLY A O 1
ATOM 732 N N . PRO A 1 98 ? -3.531 15.219 15.68 1 78.5 98 PRO A N 1
ATOM 733 C CA . PRO A 1 98 ? -2.877 13.961 16.031 1 78.5 98 PRO A CA 1
ATOM 734 C C . PRO A 1 98 ? -1.383 14.125 16.297 1 78.5 98 PRO A C 1
ATOM 736 O O . PRO A 1 98 ? -0.744 15.008 15.719 1 78.5 98 PRO A O 1
ATOM 739 N N . THR A 1 99 ? -0.869 13.312 17.234 1 86.31 99 THR A N 1
ATOM 740 C CA . THR A 1 99 ? 0.579 13.242 17.406 1 86.31 99 THR A CA 1
ATOM 741 C C . THR A 1 99 ? 1.243 12.734 16.125 1 86.31 99 THR A C 1
ATOM 743 O O . THR A 1 99 ? 0.742 11.812 15.484 1 86.31 99 THR A O 1
ATOM 746 N N . VAL A 1 100 ? 2.391 13.391 15.781 1 89.88 100 VAL A N 1
ATOM 747 C CA . VAL A 1 100 ? 3.068 13.055 14.531 1 89.88 100 VAL A CA 1
ATOM 748 C C . VAL A 1 100 ? 4.43 12.438 14.836 1 89.88 100 VAL A C 1
ATOM 750 O O . VAL A 1 100 ? 5.184 12.953 15.664 1 89.88 100 VAL A O 1
ATOM 753 N N . ARG A 1 101 ? 4.621 11.328 14.312 1 90.5 101 ARG A N 1
ATOM 754 C CA . ARG A 1 101 ? 5.934 10.688 14.242 1 90.5 101 ARG A CA 1
ATOM 755 C C . ARG A 1 101 ? 6.34 10.43 12.797 1 90.5 101 ARG A C 1
ATOM 757 O O . ARG A 1 101 ? 5.488 10.328 11.914 1 90.5 101 ARG A O 1
ATOM 764 N N . HIS A 1 102 ? 7.621 10.414 12.609 1 92 102 HIS A N 1
ATOM 765 C CA . HIS A 1 102 ? 8.062 10.18 11.242 1 92 102 HIS A CA 1
ATOM 766 C C . HIS A 1 102 ? 9.336 9.352 11.203 1 92 102 HIS A C 1
ATOM 768 O O . HIS A 1 102 ? 10.109 9.344 12.172 1 92 102 HIS A O 1
ATOM 774 N N . GLY A 1 103 ? 9.484 8.609 10.133 1 87.25 103 GLY A N 1
ATOM 775 C CA . GLY A 1 103 ? 10.727 7.902 9.875 1 87.25 103 GLY A CA 1
ATOM 776 C C . GLY A 1 103 ? 11.797 8.781 9.258 1 87.25 103 GLY A C 1
ATOM 777 O O . GLY A 1 103 ? 11.539 9.938 8.914 1 87.25 103 GLY A O 1
ATOM 778 N N . SER A 1 104 ? 12.953 8.234 9.172 1 89.06 104 SER A N 1
ATOM 779 C CA . SER A 1 104 ? 14.062 8.945 8.555 1 89.06 104 SER A CA 1
ATOM 780 C C . SER A 1 104 ? 14.055 8.773 7.035 1 89.06 104 SER A C 1
ATOM 782 O O . SER A 1 104 ? 13.938 7.652 6.531 1 89.06 104 SER A O 1
ATOM 784 N N . TYR A 1 105 ? 14.234 9.906 6.344 1 92 105 TYR A N 1
ATOM 785 C CA . TYR A 1 105 ? 14.242 9.883 4.883 1 92 105 TYR A CA 1
ATOM 786 C C . TYR A 1 105 ? 15.508 9.227 4.355 1 92 105 TYR A C 1
ATOM 788 O O . TYR A 1 105 ? 16.609 9.57 4.785 1 92 105 TYR A O 1
ATOM 796 N N . GLY A 1 106 ? 15.328 8.234 3.42 1 85.19 106 GLY A N 1
ATOM 797 C CA . GLY A 1 106 ? 16.453 7.613 2.746 1 85.19 106 GLY A CA 1
ATOM 798 C C . GLY A 1 106 ? 17 6.41 3.492 1 85.19 106 GLY A C 1
ATOM 799 O O . GLY A 1 106 ? 17.969 5.789 3.049 1 85.19 106 GLY A O 1
ATOM 800 N N . ASN A 1 107 ? 16.391 6.098 4.625 1 81.44 107 ASN A N 1
ATOM 801 C CA . ASN A 1 107 ? 16.875 4.961 5.402 1 81.44 107 ASN A CA 1
ATOM 802 C C . ASN A 1 107 ? 15.844 3.84 5.465 1 81.44 107 ASN A C 1
ATOM 804 O O . ASN A 1 107 ? 14.641 4.094 5.391 1 81.44 107 ASN A O 1
ATOM 808 N N . ARG A 1 108 ? 16.438 2.652 5.594 1 78.81 108 ARG A N 1
ATOM 809 C CA . ARG A 1 108 ? 15.555 1.523 5.832 1 78.81 108 ARG A CA 1
ATOM 810 C C . ARG A 1 108 ? 14.898 1.621 7.203 1 78.81 108 ARG A C 1
ATOM 812 O O . ARG A 1 108 ? 15.555 1.967 8.188 1 78.81 108 ARG A O 1
ATOM 819 N N . GLN A 1 109 ? 13.562 1.396 7.211 1 81.31 109 GLN A N 1
ATOM 820 C CA . GLN A 1 109 ? 12.805 1.467 8.453 1 81.31 109 GLN A CA 1
ATOM 821 C C . GLN A 1 109 ? 12.133 0.133 8.773 1 81.31 109 GLN A C 1
ATOM 823 O O . GLN A 1 109 ? 11.484 -0.459 7.906 1 81.31 109 GLN A O 1
ATOM 828 N N . VAL A 1 110 ? 12.461 -0.384 9.984 1 81.12 110 VAL A N 1
ATOM 829 C CA . VAL A 1 110 ? 11.75 -1.577 10.43 1 81.12 110 VAL A CA 1
ATOM 830 C C . VAL A 1 110 ? 10.484 -1.173 11.188 1 81.12 110 VAL A C 1
ATOM 832 O O . VAL A 1 110 ? 10.547 -0.373 12.125 1 81.12 110 VAL A O 1
ATOM 835 N N . LEU A 1 111 ? 9.383 -1.687 10.68 1 85.12 111 LEU A N 1
ATOM 836 C CA . LEU A 1 111 ? 8.117 -1.361 11.32 1 85.12 111 LEU A CA 1
ATOM 837 C C . LEU A 1 111 ? 7.441 -2.617 11.867 1 85.12 111 LEU A C 1
ATOM 839 O O . LEU A 1 111 ? 7.457 -3.666 11.219 1 85.12 111 LEU A O 1
ATOM 843 N N . SER A 1 112 ? 7.047 -2.533 13.078 1 85.5 112 SER A N 1
ATOM 844 C CA . SER A 1 112 ? 6.152 -3.531 13.664 1 85.5 112 SER A CA 1
ATOM 845 C C . SER A 1 112 ? 4.719 -3.018 13.727 1 85.5 112 SER A C 1
ATOM 847 O O . SER A 1 112 ? 4.438 -2.027 14.406 1 85.5 112 SER A O 1
ATOM 849 N N . LEU A 1 113 ? 3.885 -3.67 12.945 1 83.56 113 LEU A N 1
ATOM 850 C CA . LEU A 1 113 ? 2.521 -3.168 12.82 1 83.56 113 LEU A CA 1
ATOM 851 C C . LEU A 1 113 ? 1.507 -4.262 13.133 1 83.56 113 LEU A C 1
ATOM 853 O O . LEU A 1 113 ? 1.682 -5.414 12.727 1 83.56 113 LEU A O 1
ATOM 857 N N . ASP A 1 114 ? 0.604 -3.812 13.953 1 83.62 114 ASP A N 1
ATOM 858 C CA . ASP A 1 114 ? -0.63 -4.582 14.07 1 83.62 114 ASP A CA 1
ATOM 859 C C . ASP A 1 114 ? -1.79 -3.875 13.375 1 83.62 114 ASP A C 1
ATOM 861 O O . ASP A 1 114 ? -2.227 -2.809 13.812 1 83.62 114 ASP A O 1
ATOM 865 N N . THR A 1 115 ? -2.232 -4.457 12.344 1 80.75 115 THR A N 1
ATOM 866 C CA . THR A 1 115 ? -3.254 -3.771 11.562 1 80.75 115 THR A CA 1
ATOM 867 C C . THR A 1 115 ? -4.629 -4.383 11.812 1 80.75 115 THR A C 1
ATOM 869 O O . THR A 1 115 ? -4.754 -5.598 11.984 1 80.75 115 THR A O 1
ATOM 872 N N . ASN A 1 116 ? -5.66 -3.564 12.133 1 72.5 116 ASN A N 1
ATOM 873 C CA . ASN A 1 116 ? -7.055 -3.996 12.141 1 72.5 116 ASN A CA 1
ATOM 874 C C . ASN A 1 116 ? -7.668 -3.949 10.75 1 72.5 116 ASN A C 1
ATOM 876 O O . ASN A 1 116 ? -8.273 -2.945 10.359 1 72.5 116 ASN A O 1
ATOM 880 N N . GLY A 1 117 ? -7.68 -5.137 9.961 1 67.44 117 GLY A N 1
ATOM 881 C CA . GLY A 1 117 ? -8.102 -5.16 8.57 1 67.44 117 GLY A CA 1
ATOM 882 C C . GLY A 1 117 ? -6.938 -5.09 7.598 1 67.44 117 GLY A C 1
ATOM 883 O O . GLY A 1 117 ? -5.828 -4.715 7.973 1 67.44 117 GLY A O 1
ATOM 884 N N . PRO A 1 118 ? -6.449 -5.477 6.688 1 67.94 118 PRO A N 1
ATOM 885 C CA . PRO A 1 118 ? -5.832 -4.219 6.266 1 67.94 118 PRO A CA 1
ATOM 886 C C . PRO A 1 118 ? -6.844 -3.219 5.715 1 67.94 118 PRO A C 1
ATOM 888 O O . PRO A 1 118 ? -7.863 -3.617 5.145 1 67.94 118 PRO A O 1
ATOM 891 N N . PHE A 1 119 ? -6.777 -1.939 6.059 1 86.31 119 PHE A N 1
ATOM 892 C CA . PHE A 1 119 ? -7.531 -0.763 5.645 1 86.31 119 PHE A CA 1
ATOM 893 C C . PHE A 1 119 ? -6.621 0.249 4.957 1 86.31 119 PHE A C 1
ATOM 895 O O . PHE A 1 119 ? -6.301 1.292 5.531 1 86.31 119 PHE A O 1
ATOM 902 N N . THR A 1 120 ? -6.094 -0.208 3.633 1 91.38 120 THR A N 1
ATOM 903 C CA . THR A 1 120 ? -5.094 0.586 2.932 1 91.38 120 THR A CA 1
ATOM 904 C C . THR A 1 120 ? -5.719 1.336 1.76 1 91.38 120 THR A C 1
ATOM 906 O O . THR A 1 120 ? -6.453 0.75 0.961 1 91.38 120 THR A O 1
ATOM 909 N N . HIS A 1 121 ? -5.422 2.605 1.614 1 95 121 HIS A N 1
ATOM 910 C CA . HIS A 1 121 ? -5.969 3.439 0.55 1 95 121 HIS A CA 1
ATOM 911 C C . HIS A 1 121 ? -4.863 4.176 -0.199 1 95 121 HIS A C 1
ATOM 913 O O . HIS A 1 121 ? -4.156 4.996 0.384 1 95 121 HIS A O 1
ATOM 919 N N . PRO A 1 122 ? -4.711 3.867 -1.475 1 94.88 122 PRO A N 1
ATOM 920 C CA . PRO A 1 122 ? -3.809 4.695 -2.279 1 94.88 122 PRO A CA 1
ATOM 921 C C . PRO A 1 122 ? -4.383 6.078 -2.572 1 94.88 122 PRO A C 1
ATOM 923 O O . PRO A 1 122 ? -5.594 6.219 -2.773 1 94.88 122 PRO A O 1
ATOM 926 N N . MET A 1 123 ? -3.561 7.102 -2.516 1 94.5 123 MET A N 1
ATOM 927 C CA . MET A 1 123 ? -3.947 8.469 -2.855 1 94.5 123 MET A CA 1
ATOM 928 C C . MET A 1 123 ? -2.889 9.133 -3.73 1 94.5 123 MET A C 1
ATOM 930 O O . MET A 1 123 ? -1.691 8.945 -3.516 1 94.5 123 MET A O 1
ATOM 934 N N . GLU A 1 124 ? -3.383 9.875 -4.672 1 92.81 124 GLU A N 1
ATOM 935 C CA . GLU A 1 124 ? -2.498 10.641 -5.547 1 92.81 124 GLU A CA 1
ATOM 936 C C . GLU A 1 124 ? -2.924 12.102 -5.617 1 92.81 124 GLU A C 1
ATOM 938 O O . GLU A 1 124 ? -4.117 12.406 -5.633 1 92.81 124 GLU A O 1
ATOM 943 N N . PHE A 1 125 ? -1.95 12.906 -5.617 1 92.62 125 PHE A N 1
ATOM 944 C CA . PHE A 1 125 ? -2.203 14.344 -5.695 1 92.62 125 PHE A CA 1
ATOM 945 C C . PHE A 1 125 ? -1.513 14.945 -6.914 1 92.62 125 PHE A C 1
ATOM 947 O O . PHE A 1 125 ? -0.493 14.43 -7.375 1 92.62 125 PHE A O 1
ATOM 954 N N . MET B 1 1 ? 5.348 -16.609 10.219 1 49.66 1 MET B N 1
ATOM 955 C CA . MET B 1 1 ? 6.098 -16.875 8.992 1 49.66 1 MET B CA 1
ATOM 956 C C . MET B 1 1 ? 7.473 -16.203 9.047 1 49.66 1 MET B C 1
ATOM 958 O O . MET B 1 1 ? 7.625 -15.125 9.609 1 49.66 1 MET B O 1
ATOM 962 N N . ASP B 1 2 ? 8.547 -16.875 8.867 1 65.94 2 ASP B N 1
ATOM 963 C CA . ASP B 1 2 ? 9.883 -16.297 8.984 1 65.94 2 ASP B CA 1
ATOM 964 C C . ASP B 1 2 ? 10.094 -15.188 7.965 1 65.94 2 ASP B C 1
ATOM 966 O O . ASP B 1 2 ? 10.406 -14.055 8.328 1 65.94 2 ASP B O 1
ATOM 970 N N . ARG B 1 3 ? 10.18 -15.539 6.59 1 78.19 3 ARG B N 1
ATOM 971 C CA . ARG B 1 3 ? 10.359 -14.562 5.52 1 78.19 3 ARG B CA 1
ATOM 972 C C . ARG B 1 3 ? 9.289 -14.734 4.445 1 78.19 3 ARG B C 1
ATOM 974 O O . ARG B 1 3 ? 8.938 -15.859 4.086 1 78.19 3 ARG B O 1
ATOM 981 N N . GLY B 1 4 ? 8.656 -13.68 4.133 1 86.69 4 GLY B N 1
ATOM 982 C CA . GLY B 1 4 ? 7.66 -13.82 3.086 1 86.69 4 GLY B CA 1
ATOM 983 C C . GLY B 1 4 ? 7.199 -12.492 2.516 1 86.69 4 GLY B C 1
ATOM 984 O O . GLY B 1 4 ? 7.797 -11.453 2.795 1 86.69 4 GLY B O 1
ATOM 985 N N . THR B 1 5 ? 6.348 -12.578 1.562 1 89.25 5 THR B N 1
ATOM 986 C CA . THR B 1 5 ? 5.75 -11.438 0.876 1 89.25 5 THR B CA 1
ATOM 987 C C . THR B 1 5 ? 4.242 -11.406 1.103 1 89.25 5 THR B C 1
ATOM 989 O O . THR B 1 5 ? 3.572 -12.438 1.022 1 89.25 5 THR B O 1
ATOM 992 N N . VAL B 1 6 ? 3.797 -10.242 1.517 1 91.38 6 VAL B N 1
ATOM 993 C CA . VAL B 1 6 ? 2.354 -10.039 1.607 1 91.38 6 VAL B CA 1
ATOM 994 C C . VAL B 1 6 ? 1.844 -9.383 0.326 1 91.38 6 VAL B C 1
ATOM 996 O O . VAL B 1 6 ? 2.402 -8.383 -0.133 1 91.38 6 VAL B O 1
ATOM 999 N N . LEU B 1 7 ? 0.843 -9.969 -0.245 1 93.75 7 LEU B N 1
ATOM 1000 C CA . LEU B 1 7 ? 0.178 -9.445 -1.435 1 93.75 7 LEU B CA 1
ATOM 1001 C C . LEU B 1 7 ? -1.226 -8.953 -1.101 1 93.75 7 LEU B C 1
ATOM 1003 O O . LEU B 1 7 ? -2.109 -9.75 -0.784 1 93.75 7 LEU B O 1
ATOM 1007 N N . TYR B 1 8 ? -1.391 -7.672 -1.143 1 95 8 TYR B N 1
ATOM 1008 C CA . TYR B 1 8 ? -2.729 -7.094 -1.093 1 95 8 TYR B CA 1
ATOM 1009 C C . TYR B 1 8 ? -3.332 -6.996 -2.488 1 95 8 TYR B C 1
ATOM 1011 O O . TYR B 1 8 ? -2.746 -6.379 -3.383 1 95 8 TYR B O 1
ATOM 1019 N N . ILE B 1 9 ? -4.523 -7.562 -2.627 1 95.94 9 ILE B N 1
ATOM 1020 C CA . ILE B 1 9 ? -5.078 -7.629 -3.975 1 95.94 9 ILE B CA 1
ATOM 1021 C C . ILE B 1 9 ? -6.488 -7.043 -3.98 1 95.94 9 ILE B C 1
ATOM 1023 O O . ILE B 1 9 ? -7.273 -7.289 -3.062 1 95.94 9 ILE B O 1
ATOM 1027 N N . CYS B 1 10 ? -6.777 -6.289 -4.984 1 96.62 10 CYS B N 1
ATOM 1028 C CA . CYS B 1 10 ? -8.109 -5.766 -5.273 1 96.62 10 CYS B CA 1
ATOM 1029 C C . CYS B 1 10 ? -8.438 -5.898 -6.758 1 96.62 10 CYS B C 1
ATOM 1031 O O . CYS B 1 10 ? -7.652 -5.484 -7.613 1 96.62 10 CYS B O 1
ATOM 1033 N N . PHE B 1 11 ? -9.547 -6.488 -7.07 1 97.75 11 PHE B N 1
ATOM 1034 C CA . PHE B 1 11 ? -10.016 -6.594 -8.445 1 97.75 11 PHE B CA 1
ATOM 1035 C C . PHE B 1 11 ? -11.008 -5.48 -8.766 1 97.75 11 PHE B C 1
ATOM 1037 O O . PHE B 1 11 ? -11.82 -5.102 -7.914 1 97.75 11 PHE B O 1
ATOM 1044 N N . PHE B 1 12 ? -10.953 -5.031 -9.977 1 97.75 12 PHE B N 1
ATOM 1045 C CA . PHE B 1 12 ? -11.844 -3.971 -10.422 1 97.75 12 PHE B CA 1
ATOM 1046 C C . PHE B 1 12 ? -12.883 -4.508 -11.406 1 97.75 12 PHE B C 1
ATOM 1048 O O . PHE B 1 12 ? -12.711 -5.602 -11.953 1 97.75 12 PHE B O 1
ATOM 1055 N N . LYS B 1 13 ? -13.883 -3.693 -11.562 1 97.38 13 LYS B N 1
ATOM 1056 C CA . LYS B 1 13 ? -14.898 -4.031 -12.547 1 97.38 13 LYS B CA 1
ATOM 1057 C C . LYS B 1 13 ? -14.281 -4.27 -13.922 1 97.38 13 LYS B C 1
ATOM 1059 O O . LYS B 1 13 ? -13.406 -3.516 -14.352 1 97.38 13 LYS B O 1
ATOM 1064 N N . GLY B 1 14 ? -14.711 -5.383 -14.562 1 95.81 14 GLY B N 1
ATOM 1065 C CA . GLY B 1 14 ? -14.195 -5.723 -15.875 1 95.81 14 GLY B CA 1
ATOM 1066 C C . GLY B 1 14 ? -13.086 -6.754 -15.828 1 95.81 14 GLY B C 1
ATOM 1067 O O . GLY B 1 14 ? -12.727 -7.336 -16.859 1 95.81 14 GLY B O 1
ATOM 1068 N N . ALA B 1 15 ? -12.508 -6.973 -14.68 1 96.06 15 ALA B N 1
ATOM 1069 C CA . ALA B 1 15 ? -11.484 -8 -14.555 1 96.06 15 ALA B CA 1
ATOM 1070 C C . ALA B 1 15 ? -12.055 -9.391 -14.836 1 96.06 15 ALA B C 1
ATOM 1072 O O . ALA B 1 15 ? -13.172 -9.703 -14.43 1 96.06 15 ALA B O 1
ATOM 1073 N N . THR B 1 16 ? -11.32 -10.156 -15.562 1 95.06 16 THR B N 1
ATOM 1074 C CA . THR B 1 16 ? -11.672 -11.539 -15.859 1 95.06 16 THR B CA 1
ATOM 1075 C C . THR B 1 16 ? -10.508 -12.469 -15.531 1 95.06 16 THR B C 1
ATOM 1077 O O . THR B 1 16 ? -9.422 -12.008 -15.156 1 95.06 16 THR B O 1
ATOM 1080 N N . ASP B 1 17 ? -10.773 -13.711 -15.75 1 94.94 17 ASP B N 1
ATOM 1081 C CA . ASP B 1 17 ? -9.789 -14.734 -15.414 1 94.94 17 ASP B CA 1
ATOM 1082 C C . ASP B 1 17 ? -8.531 -14.586 -16.266 1 94.94 17 ASP B C 1
ATOM 1084 O O . ASP B 1 17 ? -7.457 -15.07 -15.883 1 94.94 17 ASP B O 1
ATOM 1088 N N . ASP B 1 18 ? -8.672 -13.906 -17.297 1 95.19 18 ASP B N 1
ATOM 1089 C CA . ASP B 1 18 ? -7.566 -13.82 -18.25 1 95.19 18 ASP B CA 1
ATOM 1090 C C . ASP B 1 18 ? -6.398 -13.023 -17.672 1 95.19 18 ASP B C 1
ATOM 1092 O O . ASP B 1 18 ? -5.27 -13.125 -18.156 1 95.19 18 ASP B O 1
ATOM 1096 N N . ILE B 1 19 ? -6.562 -12.297 -16.625 1 95.06 19 ILE B N 1
ATOM 1097 C CA . ILE B 1 19 ? -5.508 -11.453 -16.062 1 95.06 19 ILE B CA 1
ATOM 1098 C C . ILE B 1 19 ? -4.66 -12.258 -15.086 1 95.06 19 ILE B C 1
ATOM 1100 O O . ILE B 1 19 ? -3.545 -11.859 -14.742 1 95.06 19 ILE B O 1
ATOM 1104 N N . LEU B 1 20 ? -5.172 -13.359 -14.617 1 96.69 20 LEU B N 1
ATOM 1105 C CA . LEU B 1 20 ? -4.602 -14.07 -13.477 1 96.69 20 LEU B CA 1
ATOM 1106 C C . LEU B 1 20 ? -3.232 -14.648 -13.82 1 96.69 20 LEU B C 1
ATOM 1108 O O . LEU B 1 20 ? -2.281 -14.508 -13.047 1 96.69 20 LEU B O 1
ATOM 1112 N N . PRO B 1 21 ? -3.1 -15.289 -15.031 1 94.5 21 PRO B N 1
ATOM 1113 C CA . PRO B 1 21 ? -1.776 -15.82 -15.359 1 94.5 21 PRO B CA 1
ATOM 1114 C C . PRO B 1 21 ? -0.701 -14.742 -15.422 1 94.5 21 PRO B C 1
ATOM 1116 O O . PRO B 1 21 ? 0.417 -14.945 -14.945 1 94.5 21 PRO B O 1
ATOM 1119 N N . LYS B 1 22 ? -1.064 -13.633 -15.977 1 94.06 22 LYS B N 1
ATOM 1120 C CA . LYS B 1 22 ? -0.117 -12.523 -16.047 1 94.06 22 LYS B CA 1
ATOM 1121 C C . LYS B 1 22 ? 0.25 -12.023 -14.656 1 94.06 22 LYS B C 1
ATOM 1123 O O . LYS B 1 22 ? 1.421 -11.758 -14.375 1 94.06 22 LYS B O 1
ATOM 1128 N N . MET B 1 23 ? -0.709 -11.859 -13.836 1 94.62 23 MET B N 1
ATOM 1129 C CA . MET B 1 23 ? -0.471 -11.438 -12.461 1 94.62 23 MET B CA 1
ATOM 1130 C C . MET B 1 23 ? 0.471 -12.406 -11.75 1 94.62 23 MET B C 1
ATOM 1132 O O . MET B 1 23 ? 1.448 -11.984 -11.125 1 94.62 23 MET B O 1
ATOM 1136 N N . ALA B 1 24 ? 0.143 -13.664 -11.844 1 92.31 24 ALA B N 1
ATOM 1137 C CA . ALA B 1 24 ? 0.932 -14.703 -11.188 1 92.31 24 ALA B CA 1
ATOM 1138 C C . ALA B 1 24 ? 2.373 -14.703 -11.695 1 92.31 24 ALA B C 1
ATOM 1140 O O . ALA B 1 24 ? 3.314 -14.742 -10.906 1 92.31 24 ALA B O 1
ATOM 1141 N N . SER B 1 25 ? 2.473 -14.672 -13 1 91.31 25 SER B N 1
ATOM 1142 C CA . SER B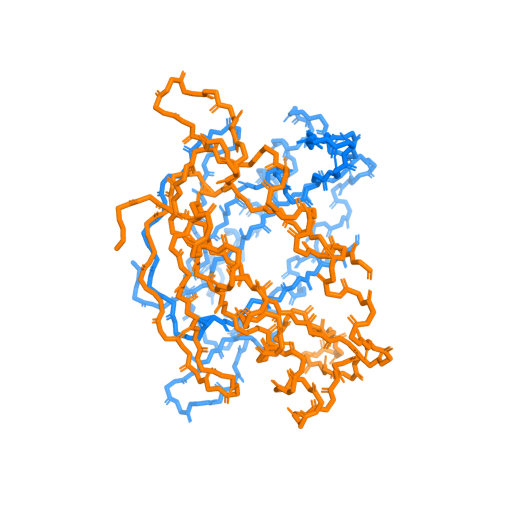 1 25 ? 3.797 -14.695 -13.617 1 91.31 25 SER B CA 1
ATOM 1143 C C . SER B 1 25 ? 4.625 -13.492 -13.18 1 91.31 25 SER B C 1
ATOM 1145 O O . SER B 1 25 ? 5.793 -13.641 -12.812 1 91.31 25 SER B O 1
ATOM 1147 N N . THR B 1 26 ? 4.043 -12.328 -13.211 1 92.06 26 THR B N 1
ATOM 1148 C CA . THR B 1 26 ? 4.742 -11.109 -12.82 1 92.06 26 THR B CA 1
ATOM 1149 C C . THR B 1 26 ? 5.207 -11.195 -11.367 1 92.06 26 THR B C 1
ATOM 1151 O O . THR B 1 26 ? 6.371 -10.93 -11.07 1 92.06 26 THR B O 1
ATOM 1154 N N . LEU B 1 27 ? 4.406 -11.578 -10.508 1 89.12 27 LEU B N 1
ATOM 1155 C CA . LEU B 1 27 ? 4.695 -11.633 -9.078 1 89.12 27 LEU B CA 1
ATOM 1156 C C . LEU B 1 27 ? 5.785 -12.656 -8.781 1 89.12 27 LEU B C 1
ATOM 1158 O O . LEU B 1 27 ? 6.613 -12.445 -7.887 1 89.12 27 LEU B O 1
ATOM 1162 N N . LEU B 1 28 ? 5.785 -13.742 -9.477 1 88 28 LEU B N 1
ATOM 1163 C CA . LEU B 1 28 ? 6.746 -14.82 -9.25 1 88 28 LEU B CA 1
ATOM 1164 C C . LEU B 1 28 ? 8.133 -14.422 -9.734 1 88 28 LEU B C 1
ATOM 1166 O O . LEU B 1 28 ? 9.141 -14.852 -9.172 1 88 28 LEU B O 1
ATOM 1170 N N . ASN B 1 29 ? 8.141 -13.57 -10.734 1 90.62 29 ASN B N 1
ATOM 1171 C CA . ASN B 1 29 ? 9.406 -13.344 -11.43 1 90.62 29 ASN B CA 1
ATOM 1172 C C . ASN B 1 29 ? 10.055 -12.031 -10.992 1 9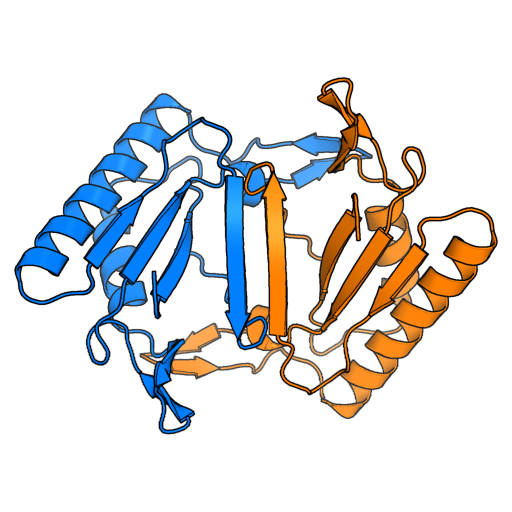0.62 29 ASN B C 1
ATOM 1174 O O . ASN B 1 29 ? 11.266 -11.859 -11.133 1 90.62 29 ASN B O 1
ATOM 1178 N N . LEU B 1 30 ? 9.312 -11.125 -10.578 1 92.56 30 LEU B N 1
ATOM 1179 C CA . LEU B 1 30 ? 9.867 -9.836 -10.18 1 92.56 30 LEU B CA 1
ATOM 1180 C C . LEU B 1 30 ? 10.82 -9.992 -9 1 92.56 30 LEU B C 1
ATOM 1182 O O . LEU B 1 30 ? 10.539 -10.742 -8.062 1 92.56 30 LEU B O 1
ATOM 1186 N N . ARG B 1 31 ? 11.898 -9.344 -9.047 1 91.5 31 ARG B N 1
ATOM 1187 C CA . ARG B 1 31 ? 12.906 -9.414 -7.988 1 91.5 31 ARG B CA 1
ATOM 1188 C C . ARG B 1 31 ? 12.617 -8.398 -6.887 1 91.5 31 ARG B C 1
ATOM 1190 O O . ARG B 1 31 ? 13.156 -7.293 -6.902 1 91.5 31 ARG B O 1
ATOM 1197 N N . LEU B 1 32 ? 11.82 -8.859 -5.949 1 89.88 32 LEU B N 1
ATOM 1198 C CA . LEU B 1 32 ? 11.406 -7.969 -4.867 1 89.88 32 LEU B CA 1
ATOM 1199 C C . LEU B 1 32 ? 11.789 -8.555 -3.512 1 89.88 32 LEU B C 1
ATOM 1201 O O . LEU B 1 32 ? 11.656 -7.879 -2.484 1 89.88 32 LEU B O 1
ATOM 1205 N N . CYS B 1 33 ? 12.25 -9.758 -3.484 1 86.06 33 CYS B N 1
ATOM 1206 C CA . CYS B 1 33 ? 12.602 -10.414 -2.229 1 86.06 33 CYS B CA 1
ATOM 1207 C C . CYS B 1 33 ? 14.07 -10.195 -1.893 1 86.06 33 CYS B C 1
ATOM 1209 O O . CYS B 1 33 ? 14.953 -10.516 -2.693 1 86.06 33 CYS B O 1
ATOM 1211 N N . GLU B 1 34 ? 14.25 -9.648 -0.719 1 82.31 34 GLU B N 1
ATOM 1212 C CA . GLU B 1 34 ? 15.633 -9.43 -0.315 1 82.31 34 GLU B CA 1
ATOM 1213 C C . GLU B 1 34 ? 16.219 -10.68 0.337 1 82.31 34 GLU B C 1
ATOM 1215 O O . GLU B 1 34 ? 15.695 -11.172 1.336 1 82.31 34 GLU B O 1
ATOM 1220 N N . ALA B 1 35 ? 17.312 -11.156 -0.268 1 80 35 ALA B N 1
ATOM 1221 C CA . ALA B 1 35 ? 18.062 -12.266 0.32 1 80 35 ALA B CA 1
ATOM 1222 C C . ALA B 1 35 ? 18.953 -11.781 1.463 1 80 35 ALA B C 1
ATOM 1224 O O . ALA B 1 35 ? 19.078 -10.578 1.696 1 80 35 ALA B O 1
ATOM 1225 N N . ASP B 1 36 ? 19.484 -12.68 2.252 1 79.12 36 ASP B N 1
ATOM 1226 C CA . ASP B 1 36 ? 20.375 -12.336 3.348 1 79.12 36 ASP B CA 1
ATOM 1227 C C . ASP B 1 36 ? 21.609 -11.586 2.832 1 79.12 36 ASP B C 1
ATOM 1229 O O . ASP B 1 36 ? 22.188 -10.766 3.549 1 79.12 36 ASP B O 1
ATOM 1233 N N . SER B 1 37 ? 21.984 -11.859 1.627 1 81.38 37 SER B N 1
ATOM 1234 C CA . SER B 1 37 ? 23.125 -11.219 1.009 1 81.38 37 SER B CA 1
ATOM 1235 C C . SER B 1 37 ? 22.844 -9.758 0.683 1 81.38 37 SER B C 1
ATOM 1237 O O . SER B 1 37 ? 23.75 -8.984 0.393 1 81.38 37 SER B O 1
ATOM 1239 N N . GLY B 1 38 ? 21.531 -9.391 0.717 1 78.81 38 GLY B N 1
ATOM 1240 C CA . GLY B 1 38 ? 21.141 -8.055 0.31 1 78.81 38 GLY B CA 1
ATOM 1241 C C . GLY B 1 38 ? 20.703 -7.973 -1.142 1 78.81 38 GLY B C 1
ATOM 1242 O O . GLY B 1 38 ? 20.125 -6.969 -1.571 1 78.81 38 GLY B O 1
ATOM 1243 N N . LYS B 1 39 ? 20.969 -9.102 -1.805 1 86.69 39 LYS B N 1
ATOM 1244 C CA . LYS B 1 39 ? 20.562 -9.141 -3.205 1 86.69 39 LYS B CA 1
ATOM 1245 C C . LYS B 1 39 ? 19.062 -9.398 -3.332 1 86.69 39 LYS B C 1
ATOM 1247 O O . LYS B 1 39 ? 18.484 -10.195 -2.582 1 86.69 39 LYS B O 1
ATOM 1252 N N . LEU B 1 40 ? 18.5 -8.656 -4.301 1 89.12 40 LEU B N 1
ATOM 1253 C CA . LEU B 1 40 ? 17.078 -8.883 -4.559 1 89.12 40 LEU B CA 1
ATOM 1254 C C . LEU B 1 40 ? 16.875 -10.117 -5.43 1 89.12 40 LEU B C 1
ATOM 1256 O O . LEU B 1 40 ? 17.594 -10.312 -6.418 1 89.12 40 LEU B O 1
ATOM 1260 N N . SER B 1 41 ? 15.969 -10.961 -4.93 1 89.38 41 SER B N 1
ATOM 1261 C CA . SER B 1 41 ? 15.594 -12.172 -5.656 1 89.38 41 SER B CA 1
ATOM 1262 C C . SER B 1 41 ? 14.086 -12.234 -5.867 1 89.38 41 SER B C 1
ATOM 1264 O O . SER B 1 41 ? 13.328 -11.484 -5.246 1 89.38 41 SER B O 1
ATOM 1266 N N . SER B 1 42 ? 13.758 -13.102 -6.82 1 88.88 42 SER B N 1
ATOM 1267 C CA . SER B 1 42 ? 12.336 -13.336 -7.043 1 88.88 42 SER B CA 1
ATOM 1268 C C . SER B 1 42 ? 11.797 -14.422 -6.117 1 88.88 42 SER B C 1
ATOM 1270 O O . SER B 1 42 ? 12.578 -15.109 -5.453 1 88.88 42 SER B O 1
ATOM 1272 N N . LEU B 1 43 ? 10.523 -14.43 -6.066 1 86.69 43 LEU B N 1
ATOM 1273 C CA . LEU B 1 43 ? 9.898 -15.469 -5.262 1 86.69 43 LEU B CA 1
ATOM 1274 C C . LEU B 1 43 ? 10.234 -16.859 -5.805 1 86.69 43 LEU B C 1
ATOM 1276 O O . LEU B 1 43 ? 10.211 -17.844 -5.062 1 86.69 43 LEU B O 1
ATOM 1280 N N . LEU B 1 44 ? 10.539 -16.938 -7.059 1 83.44 44 LEU B N 1
ATOM 1281 C CA . LEU B 1 44 ? 10.945 -18.203 -7.68 1 83.44 44 LEU B CA 1
ATOM 1282 C C . LEU B 1 44 ? 12.336 -18.609 -7.211 1 83.44 44 LEU B C 1
ATOM 1284 O O . LEU B 1 44 ? 12.625 -19.797 -7.062 1 83.44 44 LEU B O 1
ATOM 1288 N N . GLU B 1 45 ? 13.211 -17.688 -7 1 83.75 45 GLU B N 1
ATOM 1289 C CA . GLU B 1 45 ? 14.617 -17.922 -6.66 1 83.75 45 GLU B CA 1
ATOM 1290 C C . GLU B 1 45 ? 14.805 -18.062 -5.152 1 83.75 45 GLU B C 1
ATOM 1292 O O . GLU B 1 45 ? 15.758 -18.703 -4.699 1 83.75 45 GLU B O 1
ATOM 1297 N N . LEU B 1 46 ? 14.133 -17.391 -4.406 1 77.56 46 LEU B N 1
ATOM 1298 C CA . LEU B 1 46 ? 14.164 -17.406 -2.947 1 77.56 46 LEU B CA 1
ATOM 1299 C C . LEU B 1 46 ? 12.805 -17.781 -2.377 1 77.56 46 LEU B C 1
ATOM 1301 O O . LEU B 1 46 ? 12.008 -16.891 -2.025 1 77.56 46 LEU B O 1
ATOM 1305 N N . PRO B 1 47 ? 12.703 -19.062 -2.359 1 68.62 47 PRO B N 1
ATOM 1306 C CA . PRO B 1 47 ? 11.375 -19.5 -1.918 1 68.62 47 PRO B CA 1
ATOM 1307 C C . PRO B 1 47 ? 11.031 -19 -0.516 1 68.62 47 PRO B C 1
ATOM 1309 O O . PRO B 1 47 ? 11.891 -18.984 0.366 1 68.62 47 PRO B O 1
ATOM 1312 N N . GLY B 1 48 ? 10 -18.297 -0.41 1 77.69 48 GLY B N 1
ATOM 1313 C CA . GLY B 1 48 ? 9.375 -17.844 0.82 1 77.69 48 GLY B CA 1
ATOM 1314 C C . GLY B 1 48 ? 7.859 -17.953 0.801 1 77.69 48 GLY B C 1
ATOM 1315 O O . GLY B 1 48 ? 7.289 -18.562 -0.106 1 77.69 48 GLY B O 1
ATOM 1316 N N . SER B 1 49 ? 7.293 -17.531 1.905 1 87.19 49 SER B N 1
ATOM 1317 C CA . SER B 1 49 ? 5.836 -17.594 2.008 1 87.19 49 SER B CA 1
ATOM 1318 C C . SER B 1 49 ? 5.172 -16.406 1.323 1 87.19 49 SER B C 1
ATOM 1320 O O . SER B 1 49 ? 5.75 -15.32 1.264 1 87.19 49 SER B O 1
ATOM 1322 N N . LEU B 1 50 ? 4.133 -16.734 0.7 1 90.62 50 LEU B N 1
ATOM 1323 C CA . LEU B 1 50 ? 3.268 -15.719 0.108 1 90.62 50 LEU B CA 1
ATOM 1324 C C . LEU B 1 50 ? 1.933 -15.641 0.843 1 90.62 50 LEU B C 1
ATOM 1326 O O . LEU B 1 50 ? 1.24 -16.656 0.981 1 90.62 50 LEU B O 1
ATOM 1330 N N . LEU B 1 51 ? 1.704 -14.523 1.373 1 91.62 51 LEU B N 1
ATOM 1331 C CA . LEU B 1 51 ? 0.405 -14.281 1.993 1 91.62 51 LEU B CA 1
ATOM 1332 C C . LEU B 1 51 ? -0.463 -13.398 1.107 1 91.62 51 LEU B C 1
ATOM 1334 O O . LEU B 1 51 ? -0.132 -12.234 0.872 1 91.62 51 LEU B O 1
ATOM 1338 N N . ILE B 1 52 ? -1.545 -13.953 0.596 1 93.81 52 ILE B N 1
ATOM 1339 C CA . ILE B 1 52 ? -2.471 -13.227 -0.268 1 93.81 52 ILE B CA 1
ATOM 1340 C C . ILE B 1 52 ? -3.645 -12.703 0.556 1 93.81 52 ILE B C 1
ATOM 1342 O O . ILE B 1 52 ? -4.414 -13.484 1.119 1 93.81 52 ILE B O 1
ATOM 1346 N N . VAL B 1 53 ? -3.787 -11.453 0.591 1 93.75 53 VAL B N 1
ATOM 1347 C CA . VAL B 1 53 ? -4.812 -10.82 1.413 1 93.75 53 VAL B CA 1
ATOM 1348 C C . VAL B 1 53 ? -5.727 -9.969 0.534 1 93.75 53 VAL B C 1
ATOM 1350 O O . VAL B 1 53 ? -5.285 -8.969 -0.046 1 93.75 53 VAL B O 1
ATOM 1353 N N . PRO B 1 54 ? -7.02 -10.344 0.423 1 94.31 54 PRO B N 1
ATOM 1354 C CA . PRO B 1 54 ? -7.945 -9.438 -0.263 1 94.31 54 PRO B CA 1
ATOM 1355 C C . PRO B 1 54 ? -8.031 -8.062 0.398 1 94.31 54 PRO B C 1
ATOM 1357 O O . PRO B 1 54 ? -8.172 -7.973 1.62 1 94.31 54 PRO B O 1
ATOM 1360 N N . GLN B 1 55 ? -7.895 -7.07 -0.416 1 93.88 55 GLN B N 1
ATOM 1361 C CA . GLN B 1 55 ? -7.93 -5.691 0.063 1 93.88 55 GLN B CA 1
ATOM 1362 C C . GLN B 1 55 ? -8.781 -4.816 -0.847 1 93.88 55 GLN B C 1
ATOM 1364 O O . GLN B 1 55 ? -8.258 -4.129 -1.727 1 93.88 55 GLN B O 1
ATOM 1369 N N . ALA B 1 56 ? -10.016 -4.73 -0.536 1 93.81 56 ALA B N 1
ATOM 1370 C CA . ALA B 1 56 ? -10.977 -4.012 -1.368 1 93.81 56 ALA B CA 1
ATOM 1371 C C . ALA B 1 56 ? -10.734 -2.506 -1.316 1 93.81 56 ALA B C 1
ATOM 1373 O O . ALA B 1 56 ? -11.008 -1.792 -2.283 1 93.81 56 ALA B O 1
ATOM 1374 N N . THR B 1 57 ? -10.086 -2.084 -0.254 1 94 57 THR B N 1
ATOM 1375 C CA . THR B 1 57 ? -9.945 -0.646 -0.049 1 94 57 THR B CA 1
ATOM 1376 C C . THR B 1 57 ? -8.906 -0.066 -1.002 1 94 57 THR B C 1
ATOM 1378 O O . THR B 1 57 ? -8.812 1.152 -1.165 1 94 57 THR B O 1
ATOM 1381 N N . LEU B 1 58 ? -8.109 -0.878 -1.693 1 95.56 58 LEU B N 1
ATOM 1382 C CA . LEU B 1 58 ? -7.164 -0.413 -2.705 1 95.56 58 LEU B CA 1
ATOM 1383 C C . LEU B 1 58 ? -7.898 0.248 -3.867 1 95.56 58 LEU B C 1
ATOM 1385 O O . LEU B 1 58 ? -7.305 1.024 -4.621 1 95.56 58 LEU B O 1
ATOM 1389 N N . GLY B 1 59 ? -9.164 -0.084 -4.039 1 95.5 59 GLY B N 1
ATOM 1390 C CA . GLY B 1 59 ? -9.961 0.524 -5.094 1 95.5 59 GLY B CA 1
ATOM 1391 C C . GLY B 1 59 ? -10.664 1.792 -4.652 1 95.5 59 GLY B C 1
ATOM 1392 O O . GLY B 1 59 ? -11.492 2.338 -5.387 1 95.5 59 GLY B O 1
ATOM 1393 N N . GLY B 1 60 ? -10.359 2.285 -3.539 1 95.12 60 GLY B N 1
ATOM 1394 C CA . GLY B 1 60 ? -11.047 3.43 -2.963 1 95.12 60 GLY B CA 1
ATOM 1395 C C . GLY B 1 60 ? -10.711 4.738 -3.658 1 95.12 60 GLY B C 1
ATOM 1396 O O . GLY B 1 60 ? -9.562 4.969 -4.043 1 95.12 60 GLY B O 1
ATOM 1397 N N . GLU B 1 61 ? -11.742 5.543 -3.762 1 94.56 61 GLU B N 1
ATOM 1398 C CA . GLU B 1 61 ? -11.602 6.898 -4.289 1 94.56 61 GLU B CA 1
ATOM 1399 C C . GLU B 1 61 ? -12.203 7.926 -3.33 1 94.56 61 GLU B C 1
ATOM 1401 O O . GLU B 1 61 ? -13.359 7.801 -2.918 1 94.56 61 GLU B O 1
ATOM 1406 N N . ALA B 1 62 ? -11.375 8.891 -3.039 1 93 62 ALA B N 1
ATOM 1407 C CA . ALA B 1 62 ? -11.867 9.938 -2.146 1 93 62 ALA B CA 1
ATOM 1408 C C . ALA B 1 62 ? -12.914 10.805 -2.838 1 93 62 ALA B C 1
ATOM 1410 O O . ALA B 1 62 ? -12.703 11.273 -3.959 1 93 62 ALA B O 1
ATOM 1411 N N . ARG B 1 63 ? -14.039 10.969 -2.244 1 91.88 63 ARG B N 1
ATOM 1412 C CA . ARG B 1 63 ? -15.117 11.883 -2.613 1 91.88 63 ARG B CA 1
ATOM 1413 C C . ARG B 1 63 ? -15.562 12.711 -1.415 1 91.88 63 ARG B C 1
ATOM 1415 O O . ARG B 1 63 ? -16.281 12.219 -0.543 1 91.88 63 ARG B O 1
ATOM 1422 N N . GLY B 1 64 ? -15.125 14.07 -1.529 1 90.94 64 GLY B N 1
ATOM 1423 C CA . GLY B 1 64 ? -15.328 14.852 -0.321 1 90.94 64 GLY B CA 1
ATOM 1424 C C . GLY B 1 64 ? -14.523 14.344 0.859 1 90.94 64 GLY B C 1
ATOM 1425 O O . GLY B 1 64 ? -13.297 14.227 0.779 1 90.94 64 GLY B O 1
ATOM 1426 N N . ARG B 1 65 ? -15.242 13.977 1.964 1 92.31 65 ARG B N 1
ATOM 1427 C CA . ARG B 1 65 ? -14.547 13.5 3.16 1 92.31 65 ARG B CA 1
ATOM 1428 C C . ARG B 1 65 ? -14.641 11.984 3.281 1 92.31 65 ARG B C 1
ATOM 1430 O O . ARG B 1 65 ? -14.148 11.398 4.25 1 92.31 65 ARG B O 1
ATOM 1437 N N . ALA B 1 66 ? -15.219 11.445 2.32 1 93.31 66 ALA B N 1
ATOM 1438 C CA . ALA B 1 66 ? -15.414 10 2.361 1 93.31 66 ALA B CA 1
ATOM 1439 C C . ALA B 1 66 ? -14.695 9.312 1.2 1 93.31 66 ALA B C 1
ATOM 1441 O O . ALA B 1 66 ? -14.211 9.984 0.285 1 93.31 66 ALA B O 1
ATOM 1442 N N . VAL B 1 67 ? -14.625 7.996 1.335 1 93.62 67 VAL B N 1
ATOM 1443 C CA . VAL B 1 67 ? -14.07 7.18 0.262 1 93.62 67 VAL B CA 1
ATOM 1444 C C . VAL B 1 67 ? -15.156 6.281 -0.322 1 93.62 67 VAL B C 1
ATOM 1446 O O . VAL B 1 67 ? -15.953 5.699 0.419 1 93.62 67 VAL B O 1
ATOM 1449 N N . GLN B 1 68 ? -15.156 6.27 -1.682 1 95.62 68 GLN B N 1
ATOM 1450 C CA . GLN B 1 68 ? -16.078 5.391 -2.383 1 95.62 68 GLN B CA 1
ATOM 1451 C C . GLN B 1 68 ? -15.336 4.309 -3.158 1 95.62 68 GLN B C 1
ATOM 1453 O O . GLN B 1 68 ? -14.172 4.484 -3.514 1 95.62 68 GLN B O 1
ATOM 1458 N N . TYR B 1 69 ? -16.031 3.201 -3.428 1 95.56 69 TYR B N 1
ATOM 1459 C CA . TYR B 1 69 ? -15.414 2.027 -4.027 1 95.56 69 TYR B CA 1
ATOM 1460 C C . TYR B 1 69 ? -16.141 1.606 -5.297 1 95.56 69 TYR B C 1
ATOM 1462 O O . TYR B 1 69 ? -16.391 0.417 -5.512 1 95.56 69 TYR B O 1
ATOM 1470 N N . HIS B 1 70 ? -16.312 2.518 -6.137 1 95.56 70 HIS B N 1
ATOM 1471 C CA . HIS B 1 70 ? -17.156 2.301 -7.305 1 95.56 70 HIS B CA 1
ATOM 1472 C C . HIS B 1 70 ? -16.438 1.457 -8.352 1 95.56 70 HIS B C 1
ATOM 1474 O O . HIS B 1 70 ? -17.078 0.841 -9.203 1 95.56 70 HIS B O 1
ATOM 1480 N N . THR B 1 71 ? -15.234 1.414 -8.367 1 96 71 THR B N 1
ATOM 1481 C CA . THR B 1 71 ? -14.5 0.702 -9.406 1 96 71 THR B CA 1
ATOM 1482 C C . THR B 1 71 ? -14.305 -0.763 -9.023 1 96 71 THR B C 1
ATOM 1484 O O . THR B 1 71 ? -13.922 -1.582 -9.859 1 96 71 THR B O 1
ATOM 1487 N N . ASP B 1 72 ? -14.57 -1.062 -7.832 1 96.75 72 ASP B N 1
ATOM 1488 C CA . ASP B 1 72 ? -14.375 -2.426 -7.355 1 96.75 72 ASP B CA 1
ATOM 1489 C C . ASP B 1 72 ? -15.32 -3.398 -8.055 1 96.75 72 ASP B C 1
ATOM 1491 O O . ASP B 1 72 ? -16.453 -3.047 -8.359 1 96.75 72 ASP B O 1
ATOM 1495 N N . ILE B 1 73 ? -14.906 -4.535 -8.195 1 97.25 73 ILE B N 1
ATOM 1496 C CA . ILE B 1 73 ? -15.727 -5.625 -8.719 1 97.25 73 ILE B CA 1
ATOM 1497 C C . ILE B 1 73 ? -16.766 -6.035 -7.676 1 97.25 73 ILE B C 1
ATOM 1499 O O . ILE B 1 73 ? -16.656 -5.66 -6.508 1 97.25 73 ILE B O 1
ATOM 1503 N N . SER B 1 74 ? -17.797 -6.77 -8.148 1 96.69 74 SER B N 1
ATOM 1504 C CA . SER B 1 74 ? -18.797 -7.254 -7.207 1 96.69 74 SER B CA 1
ATOM 1505 C C . SER B 1 74 ? -18.188 -8.242 -6.211 1 96.69 74 SER B C 1
ATOM 1507 O O . SER B 1 74 ? -17.156 -8.859 -6.496 1 96.69 74 SER B O 1
ATOM 1509 N N . LYS B 1 75 ? -18.828 -8.359 -5.047 1 94.75 75 LYS B N 1
ATOM 1510 C CA . LYS B 1 75 ? -18.359 -9.289 -4.023 1 94.75 75 LYS B CA 1
ATOM 1511 C C . LYS B 1 75 ? -18.25 -10.711 -4.578 1 94.75 75 LYS B C 1
ATOM 1513 O O . LYS B 1 75 ? -17.281 -11.414 -4.328 1 94.75 75 LYS B O 1
ATOM 1518 N N . GLU B 1 76 ? -19.25 -11.102 -5.316 1 96.19 76 GLU B N 1
ATOM 1519 C CA . GLU B 1 76 ? -19.297 -12.453 -5.863 1 96.19 76 GLU B CA 1
ATOM 1520 C C . GLU B 1 76 ? -18.172 -12.688 -6.871 1 96.19 76 GLU B C 1
ATOM 1522 O O . GLU B 1 76 ? -17.438 -13.656 -6.762 1 96.19 76 GLU B O 1
ATOM 1527 N N . ASP B 1 77 ? -18.062 -11.789 -7.844 1 97.12 77 ASP B N 1
ATOM 1528 C CA . ASP B 1 77 ? -17.031 -11.93 -8.867 1 97.12 77 ASP B CA 1
ATOM 1529 C C . ASP B 1 77 ? -15.633 -11.797 -8.266 1 97.12 77 ASP B C 1
ATOM 1531 O O . ASP B 1 77 ? -14.703 -12.484 -8.688 1 97.12 77 ASP B O 1
ATOM 1535 N N . GLY B 1 78 ? -15.5 -10.891 -7.34 1 96.56 78 GLY B N 1
ATOM 1536 C CA . GLY B 1 78 ? -14.234 -10.734 -6.645 1 96.56 78 GLY B CA 1
ATOM 1537 C C . GLY B 1 78 ? -13.797 -11.992 -5.906 1 96.56 78 GLY B C 1
ATOM 1538 O O . GLY B 1 78 ? -12.633 -12.383 -5.969 1 96.56 78 GLY B O 1
ATOM 1539 N N . LEU B 1 79 ? -14.734 -12.547 -5.195 1 96.5 79 LEU B N 1
ATOM 1540 C CA . LEU B 1 79 ? -14.453 -13.797 -4.496 1 96.5 79 LEU B CA 1
ATOM 1541 C C . LEU B 1 79 ? -14.031 -14.883 -5.477 1 96.5 79 LEU B C 1
ATOM 1543 O O . LEU B 1 79 ? -13.078 -15.617 -5.219 1 96.5 79 LEU B O 1
ATOM 1547 N N . ARG B 1 80 ? -14.781 -14.992 -6.551 1 97.31 80 ARG B N 1
ATOM 1548 C CA . ARG B 1 80 ? -14.453 -15.984 -7.57 1 97.31 80 ARG B CA 1
ATOM 1549 C C . ARG B 1 80 ? -13.031 -15.789 -8.086 1 97.31 80 ARG B C 1
ATOM 1551 O O . ARG B 1 80 ? -12.258 -16.75 -8.156 1 97.31 80 ARG B O 1
ATOM 1558 N N . LEU B 1 81 ? -12.672 -14.578 -8.461 1 97.62 81 LEU B N 1
ATOM 1559 C CA . LEU B 1 81 ? -11.352 -14.289 -9.008 1 97.62 81 LEU B CA 1
ATOM 1560 C C . LEU B 1 81 ? -10.273 -14.5 -7.949 1 97.62 81 LEU B C 1
ATOM 1562 O O . LEU B 1 81 ? -9.195 -15.023 -8.25 1 97.62 81 LEU B O 1
ATOM 1566 N N . HIS B 1 82 ? -10.539 -14.07 -6.75 1 97 82 HIS B N 1
ATOM 1567 C CA . HIS B 1 82 ? -9.594 -14.273 -5.656 1 97 82 HIS B CA 1
ATOM 1568 C C . HIS B 1 82 ? -9.312 -15.758 -5.441 1 97 82 HIS B C 1
ATOM 1570 O O . HIS B 1 82 ? -8.148 -16.156 -5.328 1 97 82 HIS B O 1
ATOM 1576 N N . SER B 1 83 ? -10.336 -16.531 -5.402 1 96.94 83 SER B N 1
ATOM 1577 C CA . SER B 1 83 ? -10.195 -17.969 -5.219 1 96.94 83 SER B CA 1
ATOM 1578 C C . SER B 1 83 ? -9.406 -18.594 -6.363 1 96.94 83 SER B C 1
ATOM 1580 O O . SER B 1 83 ? -8.547 -19.453 -6.133 1 96.94 83 SER B O 1
ATOM 1582 N N . ALA B 1 84 ? -9.781 -18.172 -7.566 1 97.25 84 ALA B N 1
ATOM 1583 C CA . ALA B 1 84 ? -9.07 -18.688 -8.734 1 97.25 84 AL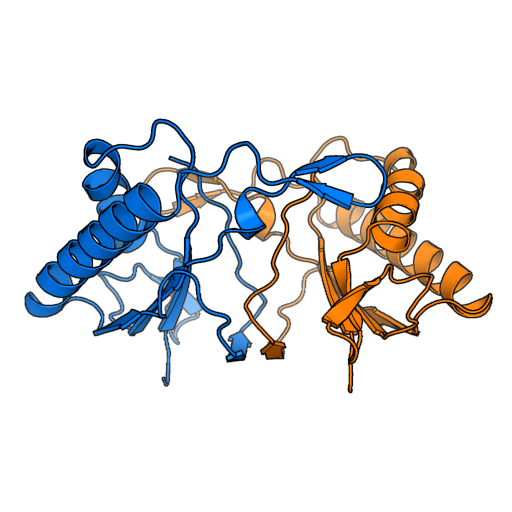A B CA 1
ATOM 1584 C C . ALA B 1 84 ? -7.582 -18.344 -8.664 1 97.25 84 ALA B C 1
ATOM 1586 O O . ALA B 1 84 ? -6.73 -19.172 -8.992 1 97.25 84 ALA B O 1
ATOM 1587 N N . PHE B 1 85 ? -7.273 -17.156 -8.297 1 96.75 85 PHE B N 1
ATOM 1588 C CA . PHE B 1 85 ? -5.891 -16.719 -8.18 1 96.75 85 PHE B CA 1
ATOM 1589 C C . PHE B 1 85 ? -5.152 -17.516 -7.113 1 96.75 85 PHE B C 1
ATOM 1591 O O . PHE B 1 85 ? -4.027 -17.969 -7.336 1 96.75 85 PHE B O 1
ATOM 1598 N N . VAL B 1 86 ? -5.734 -17.672 -5.934 1 95 86 VAL B N 1
ATOM 1599 C CA . VAL B 1 86 ? -5.141 -18.438 -4.844 1 95 86 VAL B CA 1
ATOM 1600 C C . VAL B 1 86 ? -4.875 -19.875 -5.305 1 95 86 VAL B C 1
ATOM 1602 O O . VAL B 1 86 ? -3.791 -20.422 -5.078 1 95 86 VAL B O 1
ATOM 1605 N N . SER B 1 87 ? -5.875 -20.484 -5.941 1 94.81 87 SER B N 1
ATOM 1606 C CA . SER B 1 87 ? -5.727 -21.859 -6.441 1 94.81 87 SER B CA 1
ATOM 1607 C C . SER B 1 87 ? -4.562 -21.953 -7.418 1 94.81 87 SER B C 1
ATOM 1609 O O . SER B 1 87 ? -3.783 -22.906 -7.363 1 94.81 87 SER B O 1
ATOM 1611 N N . LEU B 1 88 ? -4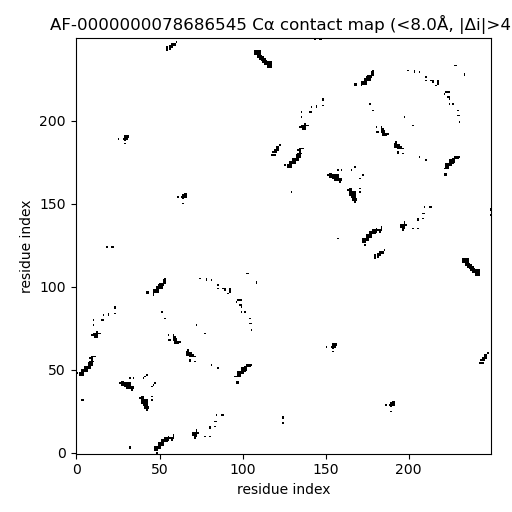.523 -21 -8.297 1 93.19 88 LEU B N 1
ATOM 1612 C CA . LEU B 1 88 ? -3.439 -20.953 -9.273 1 93.19 88 LEU B CA 1
ATOM 1613 C C . LEU B 1 88 ? -2.084 -20.922 -8.578 1 93.19 88 LEU B C 1
ATOM 1615 O O . LEU B 1 88 ? -1.172 -21.656 -8.945 1 93.19 88 LEU B O 1
ATOM 1619 N N . ARG B 1 89 ? -1.949 -20.109 -7.559 1 90.94 89 ARG B N 1
ATOM 1620 C CA . ARG B 1 89 ? -0.69 -19.969 -6.836 1 90.94 89 ARG B CA 1
ATOM 1621 C C . ARG B 1 89 ? -0.379 -21.219 -6.027 1 90.94 89 ARG B C 1
ATOM 1623 O O . ARG B 1 89 ? 0.783 -21.625 -5.902 1 90.94 89 ARG B O 1
ATOM 1630 N N . GLU B 1 90 ? -1.326 -21.812 -5.457 1 90.56 90 GLU B N 1
ATOM 1631 C CA . GLU B 1 90 ? -1.131 -23.047 -4.695 1 90.56 90 GLU B CA 1
ATOM 1632 C C . GLU B 1 90 ? -0.632 -24.172 -5.594 1 90.56 90 GLU B C 1
ATOM 1634 O O . GLU B 1 90 ? 0.213 -24.984 -5.184 1 90.56 90 GLU B O 1
ATOM 1639 N N . GLN B 1 91 ? -1.148 -24.234 -6.742 1 88.12 91 GLN B N 1
ATOM 1640 C CA . GLN B 1 91 ? -0.706 -25.25 -7.699 1 88.12 91 GLN B CA 1
ATOM 1641 C C . GLN B 1 91 ? 0.763 -25.062 -8.062 1 88.12 91 GLN B C 1
ATOM 1643 O O . GLN B 1 91 ? 1.517 -26.031 -8.164 1 88.12 91 GLN B O 1
ATOM 1648 N N . GLU B 1 92 ? 1.114 -23.844 -8.203 1 82.69 92 GLU B N 1
ATOM 1649 C CA . GLU B 1 92 ? 2.508 -23.547 -8.523 1 82.69 92 GLU B CA 1
ATOM 1650 C C . GLU B 1 92 ? 3.422 -23.844 -7.336 1 82.69 92 GLU B C 1
ATOM 1652 O O . GLU B 1 92 ? 4.559 -24.297 -7.523 1 82.69 92 GLU B O 1
ATOM 1657 N N . ALA B 1 93 ? 2.977 -23.516 -6.133 1 81.56 93 ALA B N 1
ATOM 1658 C CA . ALA B 1 93 ? 3.748 -23.781 -4.922 1 81.56 93 ALA B CA 1
ATOM 1659 C C . ALA B 1 93 ? 4.031 -25.281 -4.762 1 81.56 93 ALA B C 1
ATOM 1661 O O . ALA B 1 93 ? 5.102 -25.672 -4.297 1 81.56 93 ALA B O 1
ATOM 1662 N N . ALA B 1 94 ? 3.135 -26.078 -5.168 1 76.88 94 ALA B N 1
ATOM 1663 C CA . ALA B 1 94 ? 3.279 -27.531 -5.086 1 76.88 94 ALA B CA 1
ATOM 1664 C C . ALA B 1 94 ? 4.414 -28.016 -5.984 1 76.88 94 ALA B C 1
ATOM 1666 O O . ALA B 1 94 ? 5 -29.078 -5.734 1 76.88 94 ALA B O 1
ATOM 1667 N N . LYS B 1 95 ? 4.797 -27.297 -6.977 1 77.88 95 LYS B N 1
ATOM 1668 C CA . LYS B 1 95 ? 5.855 -27.625 -7.922 1 77.88 95 LYS B CA 1
ATOM 1669 C C . LYS B 1 95 ? 7.168 -26.938 -7.551 1 77.88 95 LYS B C 1
ATOM 1671 O O . LYS B 1 95 ? 7.949 -26.578 -8.43 1 77.88 95 LYS B O 1
ATOM 1676 N N . ALA B 1 96 ? 7.234 -26.594 -6.152 1 70.25 96 ALA B N 1
ATOM 1677 C CA . ALA B 1 96 ? 8.484 -26.062 -5.605 1 70.25 96 ALA B CA 1
ATOM 1678 C C . ALA B 1 96 ? 8.43 -24.547 -5.512 1 70.25 96 ALA B C 1
ATOM 1680 O O . ALA B 1 96 ? 9.469 -23.875 -5.543 1 70.25 96 ALA B O 1
ATOM 1681 N N . GLY B 1 97 ? 7.312 -24.047 -5.453 1 72.5 97 GLY B N 1
ATOM 1682 C CA . GLY B 1 97 ? 7.176 -22.625 -5.23 1 72.5 97 GLY B CA 1
ATOM 1683 C C . GLY B 1 97 ? 7.023 -22.266 -3.766 1 72.5 97 GLY B C 1
ATOM 1684 O O . GLY B 1 97 ? 7.172 -23.109 -2.889 1 72.5 97 GLY B O 1
ATOM 1685 N N . PRO B 1 98 ? 6.918 -20.953 -3.52 1 77.62 98 PRO B N 1
ATOM 1686 C CA . PRO B 1 98 ? 6.695 -20.5 -2.146 1 77.62 98 PRO B CA 1
ATOM 1687 C C . PRO B 1 98 ? 5.41 -21.047 -1.537 1 77.62 98 PRO B C 1
ATOM 1689 O O . PRO B 1 98 ? 4.449 -21.328 -2.258 1 77.62 98 PRO B O 1
ATOM 1692 N N . THR B 1 99 ? 5.461 -21.297 -0.221 1 85.88 99 THR B N 1
ATOM 1693 C CA . THR B 1 99 ? 4.219 -21.609 0.479 1 85.88 99 THR B CA 1
ATOM 1694 C C . THR B 1 99 ? 3.223 -20.469 0.365 1 85.88 99 THR B C 1
ATOM 1696 O O . THR B 1 99 ? 3.604 -19.297 0.459 1 85.88 99 THR B O 1
ATOM 1699 N N . VAL B 1 100 ? 1.929 -20.844 0.162 1 8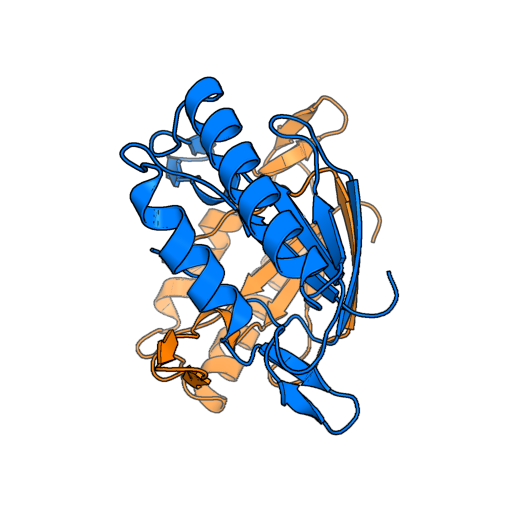9.5 100 VAL B N 1
ATOM 1700 C CA . VAL B 1 100 ? 0.896 -19.844 -0.044 1 89.5 100 VAL B CA 1
ATOM 1701 C C . VAL B 1 100 ? -0.106 -19.891 1.107 1 89.5 100 VAL B C 1
ATOM 1703 O O . VAL B 1 100 ? -0.561 -20.953 1.503 1 89.5 100 VAL B O 1
ATOM 1706 N N . ARG B 1 101 ? -0.282 -18.797 1.679 1 90.44 101 ARG B N 1
ATOM 1707 C CA . ARG B 1 101 ? -1.374 -18.562 2.615 1 90.44 101 ARG B CA 1
ATOM 1708 C C . ARG B 1 101 ? -2.262 -17.422 2.139 1 90.44 101 ARG B C 1
ATOM 1710 O O . ARG B 1 101 ? -1.818 -16.562 1.374 1 90.44 101 ARG B O 1
ATOM 1717 N N . HIS B 1 102 ? -3.492 -17.5 2.545 1 91.88 102 HIS B N 1
ATOM 1718 C CA . HIS B 1 102 ? -4.387 -16.422 2.105 1 91.88 102 HIS B CA 1
ATOM 1719 C C . HIS B 1 102 ? -5.398 -16.078 3.189 1 91.88 102 HIS B C 1
ATOM 1721 O O . HIS B 1 102 ? -5.715 -16.906 4.047 1 91.88 102 HIS B O 1
ATOM 1727 N N . GLY B 1 103 ? -5.809 -14.82 3.168 1 87.31 103 GLY B N 1
ATOM 1728 C CA . GLY B 1 103 ? -6.898 -14.383 4.023 1 87.31 103 GLY B CA 1
ATOM 1729 C C . GLY B 1 103 ? -8.266 -14.711 3.461 1 87.31 103 GLY B C 1
ATOM 1730 O O . GLY B 1 103 ? -8.383 -15.203 2.336 1 87.31 103 GLY B O 1
ATOM 1731 N N . SER B 1 104 ? -9.242 -14.492 4.258 1 89.12 104 SER B N 1
ATOM 1732 C CA . SER B 1 104 ? -10.625 -14.719 3.836 1 89.12 104 SER B CA 1
ATOM 1733 C C . SER B 1 104 ? -11.18 -13.508 3.09 1 89.12 104 SER B C 1
ATOM 1735 O O . SER B 1 104 ? -11.078 -12.375 3.564 1 89.12 104 SER B O 1
ATOM 1737 N N . TYR B 1 105 ? -11.82 -13.805 1.948 1 92 105 TYR B N 1
ATOM 1738 C CA . TYR B 1 105 ? -12.391 -12.734 1.135 1 92 105 TYR B CA 1
ATOM 1739 C C . TYR B 1 105 ? -13.625 -12.141 1.801 1 92 105 TYR B C 1
ATOM 1741 O O . TYR B 1 105 ? -14.516 -12.875 2.232 1 92 105 TYR B O 1
ATOM 1749 N N . GLY B 1 106 ? -13.648 -10.773 1.911 1 85.5 106 GLY B N 1
ATOM 1750 C CA . GLY B 1 106 ? -14.812 -10.07 2.416 1 85.5 106 GLY B CA 1
ATOM 1751 C C . GLY B 1 106 ? -14.812 -9.914 3.926 1 85.5 106 GLY B C 1
ATOM 1752 O O . GLY B 1 106 ? -15.758 -9.367 4.5 1 85.5 106 GLY B O 1
ATOM 1753 N N . ASN B 1 107 ? -13.75 -10.422 4.547 1 81.5 107 ASN B N 1
ATOM 1754 C CA . ASN B 1 107 ? -13.695 -10.32 6 1 81.5 107 ASN B CA 1
ATOM 1755 C C . ASN B 1 107 ? -12.539 -9.438 6.457 1 81.5 107 ASN B C 1
ATOM 1757 O O . ASN B 1 107 ? -11.539 -9.289 5.75 1 81.5 107 ASN B O 1
ATOM 1761 N N . ARG B 1 108 ? -12.812 -8.883 7.652 1 79.5 108 ARG B N 1
ATOM 1762 C CA . ARG B 1 108 ? -11.719 -8.141 8.266 1 79.5 108 ARG B CA 1
ATOM 1763 C C . ARG B 1 108 ? -10.578 -9.078 8.664 1 79.5 108 ARG B C 1
ATOM 1765 O O . ARG B 1 108 ? -10.82 -10.164 9.188 1 79.5 108 ARG B O 1
ATOM 1772 N N . GLN B 1 109 ? -9.344 -8.641 8.312 1 82.12 109 GLN B N 1
ATOM 1773 C CA . GLN B 1 109 ? -8.156 -9.43 8.625 1 82.12 109 GLN B CA 1
ATOM 1774 C C . GLN B 1 109 ? -7.203 -8.656 9.531 1 82.12 109 GLN B C 1
ATOM 1776 O O . GLN B 1 109 ? -6.879 -7.5 9.258 1 82.12 109 GLN B O 1
ATOM 1781 N N . VAL B 1 110 ? -6.91 -9.289 10.695 1 81.88 110 VAL B N 1
ATOM 1782 C CA . VAL B 1 110 ? -5.891 -8.688 11.555 1 81.88 110 VAL B CA 1
ATOM 1783 C C . VAL B 1 110 ? -4.523 -9.281 11.219 1 81.88 110 VA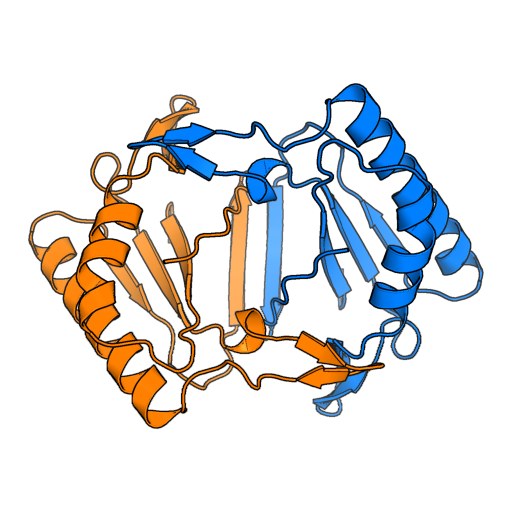L B C 1
ATOM 1785 O O . VAL B 1 110 ? -4.352 -10.5 11.211 1 81.88 110 VAL B O 1
ATOM 1788 N N . LEU B 1 111 ? -3.631 -8.367 10.867 1 85.44 111 LEU B N 1
ATOM 1789 C CA . LEU B 1 111 ? -2.293 -8.82 10.5 1 85.44 111 LEU B CA 1
ATOM 1790 C C . LEU B 1 111 ? -1.25 -8.258 11.461 1 85.44 111 LEU B C 1
ATOM 1792 O O . LEU B 1 111 ? -1.328 -7.098 11.859 1 85.44 111 LEU B O 1
ATOM 1796 N N . SER B 1 112 ? -0.415 -9.109 11.922 1 85.56 112 SER B N 1
ATOM 1797 C CA . SER B 1 112 ? 0.798 -8.711 12.625 1 85.56 112 SER B CA 1
ATOM 1798 C C . SER B 1 112 ? 2.023 -8.82 11.727 1 85.56 112 SER B C 1
ATOM 1800 O O . SER B 1 112 ? 2.375 -9.922 11.281 1 85.56 112 SER B O 1
ATOM 1802 N N . LEU B 1 113 ? 2.574 -7.668 11.422 1 83.56 113 LEU B N 1
ATOM 1803 C CA . LEU B 1 113 ? 3.66 -7.652 10.445 1 83.56 113 LEU B CA 1
ATOM 1804 C C . LEU B 1 113 ? 4.898 -6.98 11.023 1 83.56 113 LEU B C 1
ATOM 1806 O O . LEU B 1 113 ? 4.797 -5.949 11.695 1 83.56 113 LEU B O 1
ATOM 1810 N N . ASP B 1 114 ? 5.957 -7.703 10.805 1 83.5 114 ASP B N 1
ATOM 1811 C CA . ASP B 1 114 ? 7.262 -7.066 10.961 1 83.5 114 ASP B CA 1
ATOM 1812 C C . ASP B 1 114 ? 7.922 -6.82 9.602 1 83.5 114 ASP B C 1
ATOM 1814 O O . ASP B 1 114 ? 8.297 -7.77 8.914 1 83.5 114 ASP B O 1
ATOM 1818 N N . THR B 1 115 ? 8.016 -5.594 9.273 1 80.06 115 THR B N 1
ATOM 1819 C CA . THR B 1 115 ? 8.523 -5.293 7.941 1 80.06 115 THR B CA 1
ATOM 1820 C C . THR B 1 115 ? 9.969 -4.824 8.008 1 80.06 115 THR B C 1
ATOM 1822 O O . THR B 1 115 ? 10.359 -4.129 8.945 1 80.06 115 THR B O 1
ATOM 1825 N N . ASN B 1 116 ? 10.906 -5.406 7.215 1 71.31 116 ASN B N 1
ATOM 1826 C CA . ASN B 1 116 ? 12.25 -4.863 7.016 1 71.31 116 ASN B CA 1
ATOM 1827 C C . ASN B 1 116 ? 12.258 -3.76 5.961 1 71.31 116 ASN B C 1
ATOM 1829 O O . ASN B 1 116 ? 12.57 -4.008 4.797 1 71.31 116 ASN B O 1
ATOM 1833 N N . GLY B 1 117 ? 12.07 -2.424 6.309 1 67 117 GLY B N 1
ATOM 1834 C CA . GLY B 1 117 ? 11.898 -1.316 5.383 1 67 117 GLY B CA 1
ATOM 1835 C C . GLY B 1 117 ? 10.445 -0.985 5.117 1 67 117 GLY B C 1
ATOM 1836 O O . GLY B 1 117 ? 9.578 -1.855 5.211 1 67 117 GLY B O 1
ATOM 1837 N N . PRO B 1 118 ? 9.797 -0.024 5.102 1 67.25 118 PRO B N 1
ATOM 1838 C CA . PRO B 1 118 ? 8.828 -0.652 4.203 1 67.25 118 PRO B CA 1
ATOM 1839 C C . PRO B 1 118 ? 9.336 -0.776 2.771 1 67.25 118 PRO B C 1
ATOM 1841 O O . PRO B 1 118 ? 10.125 0.062 2.316 1 67.25 118 PRO B O 1
ATOM 1844 N N . PHE B 1 119 ? 9.18 -1.903 2.092 1 86 119 PHE B N 1
ATOM 1845 C CA . PHE B 1 119 ? 9.477 -2.281 0.715 1 86 119 PHE B CA 1
ATOM 1846 C C . PHE B 1 119 ? 8.195 -2.637 -0.038 1 86 119 PHE B C 1
ATOM 1848 O O . PHE B 1 119 ? 7.914 -3.812 -0.271 1 86 119 PHE B O 1
ATOM 1855 N N . THR B 1 120 ? 7.297 -1.476 -0.295 1 91.12 120 THR B N 1
ATOM 1856 C CA . THR B 1 120 ? 5.977 -1.684 -0.879 1 91.12 120 THR B CA 1
ATOM 1857 C C . THR B 1 120 ? 5.949 -1.217 -2.332 1 91.12 120 THR B C 1
ATOM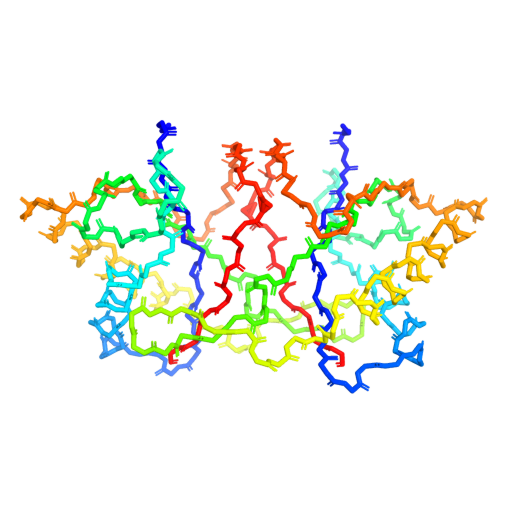 1859 O O . THR B 1 120 ? 6.402 -0.115 -2.645 1 91.12 120 THR B O 1
ATOM 1862 N N . HIS B 1 121 ? 5.398 -2.002 -3.221 1 94.75 121 HIS B N 1
ATOM 1863 C CA . HIS B 1 121 ? 5.32 -1.685 -4.641 1 94.75 121 HIS B CA 1
ATOM 1864 C C . HIS B 1 121 ? 3.898 -1.833 -5.164 1 94.75 121 HIS B C 1
ATOM 1866 O O . HIS B 1 121 ? 3.344 -2.936 -5.168 1 94.75 121 HIS B O 1
ATOM 1872 N N . PRO B 1 122 ? 3.309 -0.725 -5.59 1 94.81 122 PRO B N 1
ATOM 1873 C CA . PRO B 1 122 ? 2.029 -0.855 -6.293 1 94.81 122 PRO B CA 1
ATOM 1874 C C . PRO B 1 122 ? 2.182 -1.452 -7.691 1 94.81 122 PRO B C 1
ATOM 1876 O O . PRO B 1 122 ? 3.168 -1.176 -8.375 1 94.81 122 PRO B O 1
ATOM 1879 N N . MET B 1 123 ? 1.277 -2.322 -8.078 1 94.56 123 MET B N 1
ATOM 1880 C CA . MET B 1 123 ? 1.248 -2.912 -9.414 1 94.56 123 MET B CA 1
ATOM 1881 C C . MET B 1 123 ? -0.17 -2.914 -9.977 1 94.56 123 MET B C 1
ATOM 1883 O O . MET B 1 123 ? -1.131 -3.16 -9.242 1 94.56 123 MET B O 1
ATOM 1887 N N . GLU B 1 124 ? -0.234 -2.633 -11.234 1 92.75 124 GLU B N 1
ATOM 1888 C CA . GLU B 1 124 ? -1.512 -2.67 -11.938 1 92.75 124 GLU B CA 1
ATOM 1889 C C . GLU B 1 124 ? -1.42 -3.521 -13.203 1 92.75 124 GLU B C 1
ATOM 1891 O O . GLU B 1 124 ? -0.405 -3.496 -13.898 1 92.75 124 GLU B O 1
ATOM 1896 N N . PHE B 1 125 ? -2.432 -4.242 -13.391 1 92.56 125 PHE B N 1
ATOM 1897 C CA . PHE B 1 125 ? -2.492 -5.098 -14.57 1 92.56 125 PHE B CA 1
ATOM 1898 C C . PHE B 1 125 ? -3.693 -4.742 -15.438 1 92.56 125 PHE B C 1
ATOM 1900 O O . PHE B 1 125 ? -4.699 -4.238 -14.938 1 92.56 125 PHE B O 1
#

Sequence (250 aa):
MDRGTVLYICFFKGATDDILPKMASTLLNLRLCEADSGKLSSLLELPGSLLIVPQATLGGEARGRAVQYHTDISKEDGLRLHSAFVSLREQEAAKAGPTVRHGSYGNRQVLSLDTNGPFTHPMEFMDRGTVLYICFFKGATDDILPKMASTLLNLRLCEADSGKLSSLLELPGSLLIVPQATLGGEARGRAVQYHTDISKEDGLRLHSAFVSLREQEAAKAGPTVRHGSYGNRQVLSLDTNGPFTHPMEF

Nearest PDB structures (foldseek):
  5xaq-assembly1_B  TM=9.453E-01  e=1.053E-13  Mus musculus
  2okv-assembly1_A  TM=8.735E-01  e=7.123E-06  Homo sapiens
  4nbj-assembly4_G  TM=8.588E-01  e=1.129E-05  Plasmodium falciparum 3D7
  3lmu-assembly3_E  TM=8.853E-01  e=3.029E-05  Plasmodium falciparum 3D7
  3lmu-assembly1_A  TM=8.748E-01  e=4.802E-05  Plasmodium falciparum 3D7

InterPro domains:
  IPR003732 D-aminoacyl-tRNA deacylase DTD [PF02580] (2-123)
  IPR003732 D-aminoacyl-tRNA deacylase DTD [PTHR10472] (2-124)
  IPR023509 D-aminoacyl-tRNA deacylase-like superfamily [G3DSA:3.50.80.10] (1-125)
  IPR023509 D-aminoacyl-tRNA deacylase-like superfamily [SSF69500] (2-124)

Foldseek 3Di:
DPFEDEAEDFAFPPDDLVCLVVVLVCQQADFQGQDPVRGTGGQVVVPEEYEYEYDQCVQWDDDPNDIDRRGGDDLVVRQVNSVVNQVVVCVVVVVVGHHYHYDDRPDDDDDDDDPDPPRDDDDDD/DPDEDEAEDFAFPPDDLVCLVVVLVCQQADFQGQDPVRGTGGQVVVAAEYEYEYDQCVQWDDDPNDIDRRGGDDLVVRQVNSVVNQVVVCVVVVVVGHHYHYDDRPDDDDDDDDPPPPRDDDDDD

pLDDT: mean 89.08, std 8.27, range [49.62, 97.75]